Protein AF-0000000069441251 (afdb_homodimer)

Organism: Mycobacteroides abscessus (strain ATCC 19977 / DSM 44196 / CCUG 20993 / CIP 104536 / JCM 13569 / NCTC 13031 / TMC 1543 / L948) (NCBI:txid561007)

Solvent-accessible surface area (backbone atoms only — not comparable to full-atom values): 12120 Å² total; per-residue (Å²): 111,70,64,58,53,51,30,43,28,51,47,13,34,61,65,35,67,34,60,49,44,43,52,50,46,44,54,52,60,65,41,90,84,28,71,44,35,64,66,60,49,13,60,74,64,68,55,56,52,75,70,42,46,63,48,51,53,38,35,37,76,69,57,42,32,41,80,47,78,81,55,95,52,92,60,64,39,28,36,58,44,92,60,41,55,46,56,28,41,51,53,49,51,53,52,23,55,56,69,67,63,59,69,78,75,73,65,78,124,110,68,63,56,53,49,31,43,27,50,47,13,34,60,64,35,67,33,60,49,42,45,52,51,45,44,53,53,60,65,40,89,86,28,72,44,36,63,64,62,49,13,60,72,64,68,54,55,52,76,69,42,47,61,48,51,51,38,34,37,75,68,56,42,32,41,79,47,79,82,56,95,52,92,60,64,40,28,35,58,44,92,61,39,55,46,58,28,40,52,54,49,51,53,54,24,54,55,68,66,64,60,69,77,76,71,62,84,116

Foldseek 3Di:
DVLLLVLLQVLCCVVPVARCLLQLLQQQLPDPQSKDFLVRSCVSSVHDSVSCVVSVVVCVVVVQWDWDPDDPDPTIIIGGDDDCVSVVSVVSSVVSVVVSPPPPCPVPD/DVLLLVLLQVLCCVVPVARCLLQLLQQQLPDDQSKDFLVRSCVSSVHDSVSCVVSVVVCVVVVQWDWDPDDPDPTIIIGGDDDCVSVVSVVSSVVSVVVSPPPPCPVPD

pLDDT: mean 91.15, std 15.87, range [27.3, 98.94]

Radius of gyration: 19.31 Å; Cα contacts (8 Å, |Δi|>4): 301; chains: 2; bounding box: 74×59×37 Å

Nearest PDB structures (foldseek):
  3zmd-assembly2_D  TM=7.285E-01  e=7.691E-04  Streptomyces coelicolor
  3q5f-assembly1_B  TM=7.237E-01  e=2.414E-03  Salmonella enterica subsp. enterica serovar Typhimurium
  8ylg-assembly1_B  TM=6.796E-01  e=2.723E-03  Burkholderia thailandensis
  4lll-assembly4_M  TM=6.309E-01  e=2.273E-03  Staphylococcus aureus
  4nb5-assembly1_C  TM=6.211E-01  e=1.491E-03  Mycobacterium tuberculosis H37Rv

Sequence (218 aa):
MTDELTALRRMSREAFRQDYRLEVMLAVGRSTDGLVCLSDLAAAVGTSTSNVQGPLRSLIALGLLTPLPRSDSKRRHMLRNPSAAWQWAEELAVLADSQTDSPGTNQLRMTDELTALRRMSREAFRQDYRLEVMLAVGRSTDGLVCLSDLAAAVGTSTSNVQGPLRSLIALGLLTPLPRSDSKRRHMLRNPSAAWQWAEELAVLADSQTDSPGTNQLR

Secondary structure (DSSP, 8-state):
-HHHHHHHHHHHHHHHS-SSHHHHHHHHHT-SSSEEEHHHHHHHHTS-THHHHHHHHHHHHTTSEEEPPP-SSSSPEEEEPP-HHHHHHHHHHHHHHHHHHS-------/-HHHHHHHHHHHHHHHS-SSHHHHHHHHHT-SSSEEEHHHHHHHHTS-THHHHHHHHHHHHTTSEEEPPP-SSSSPEEEEPP-HHHHHHHHHHHHHHHHHHS----TT-

InterPro domains:
  IPR036388 Winged helix-like DNA-binding domain superfamily [G3DSA:1.10.10.10] (1-101)
  IPR036390 Winged helix DNA-binding domain superfamily [SSF46785] (20-93)

Structure (mmCIF, N/CA/C/O backbone):
data_AF-0000000069441251-model_v1
#
loop_
_entity.id
_entity.type
_entity.pdbx_description
1 polymer 'Transcriptional regulator'
#
loop_
_atom_site.group_PDB
_atom_site.id
_atom_site.type_symbol
_atom_site.label_atom_id
_atom_site.label_alt_id
_atom_site.label_comp_id
_atom_site.label_asym_id
_atom_site.label_entity_id
_atom_site.label_seq_id
_atom_site.pdbx_PDB_ins_code
_atom_site.Cartn_x
_atom_site.Cartn_y
_atom_site.Cartn_z
_atom_site.occupancy
_atom_site.B_iso_or_equiv
_atom_site.auth_seq_id
_atom_site.auth_comp_id
_atom_site.auth_asym_id
_atom_site.auth_atom_id
_atom_site.pdbx_PDB_model_num
ATOM 1 N N . MET A 1 1 ? 23.156 -9.75 -4.938 1 54.25 1 MET A N 1
ATOM 2 C CA . MET A 1 1 ? 21.812 -10.32 -4.852 1 54.25 1 MET A CA 1
ATOM 3 C C . MET A 1 1 ? 21.25 -10.164 -3.447 1 54.25 1 MET A C 1
ATOM 5 O O . MET A 1 1 ? 20.094 -9.766 -3.283 1 54.25 1 MET A O 1
ATOM 9 N N . THR A 1 2 ? 22.141 -10.289 -2.473 1 76.62 2 THR A N 1
ATOM 10 C CA . THR A 1 2 ? 21.719 -10.266 -1.076 1 76.62 2 THR A CA 1
ATOM 11 C C . THR A 1 2 ? 21.297 -8.859 -0.66 1 76.62 2 THR A C 1
ATOM 13 O O . THR A 1 2 ? 20.297 -8.68 0.034 1 76.62 2 THR A O 1
ATOM 16 N N . ASP A 1 3 ? 21.938 -7.938 -1.249 1 87.5 3 ASP A N 1
ATOM 17 C CA . ASP A 1 3 ? 21.703 -6.574 -0.791 1 87.5 3 ASP A CA 1
ATOM 18 C C . ASP A 1 3 ? 20.422 -6.004 -1.4 1 87.5 3 ASP A C 1
ATOM 20 O O . ASP A 1 3 ? 19.656 -5.32 -0.72 1 87.5 3 ASP A O 1
ATOM 24 N N . GLU A 1 4 ? 20.172 -6.426 -2.611 1 89.81 4 GLU A N 1
ATOM 25 C CA . GLU A 1 4 ? 18.969 -5.934 -3.297 1 8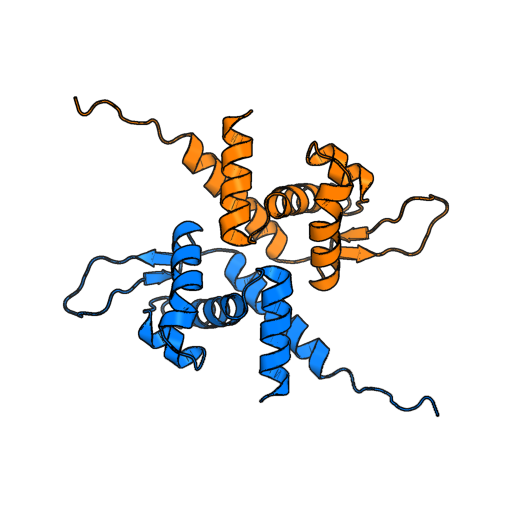9.81 4 GLU A CA 1
ATOM 26 C C . GLU A 1 4 ? 17.703 -6.504 -2.672 1 89.81 4 GLU A C 1
ATOM 28 O O . GLU A 1 4 ? 16.734 -5.777 -2.463 1 89.81 4 GLU A O 1
ATOM 33 N N . LEU A 1 5 ? 17.781 -7.762 -2.398 1 93.62 5 LEU A N 1
ATOM 34 C CA . LEU A 1 5 ? 16.641 -8.43 -1.788 1 93.62 5 LEU A CA 1
ATOM 35 C C . LEU A 1 5 ? 16.344 -7.855 -0.408 1 93.62 5 LEU A C 1
ATOM 37 O O . LEU A 1 5 ? 15.18 -7.676 -0.041 1 93.62 5 LEU A O 1
ATOM 41 N N . THR A 1 6 ? 17.422 -7.543 0.289 1 95.19 6 THR A N 1
ATOM 42 C CA . THR A 1 6 ? 17.266 -6.938 1.606 1 95.19 6 THR A CA 1
ATOM 43 C C . THR A 1 6 ? 16.562 -5.582 1.499 1 95.19 6 THR A C 1
ATOM 45 O O . THR A 1 6 ? 15.68 -5.27 2.295 1 95.19 6 THR A O 1
ATOM 48 N N . ALA A 1 7 ? 16.891 -4.801 0.519 1 96.75 7 ALA A N 1
ATOM 49 C CA . ALA A 1 7 ? 16.297 -3.48 0.328 1 96.75 7 ALA A CA 1
ATOM 50 C C . ALA A 1 7 ? 14.828 -3.592 -0.067 1 96.75 7 ALA A C 1
ATOM 52 O O . ALA A 1 7 ? 13.992 -2.801 0.383 1 96.75 7 ALA A O 1
ATOM 53 N N . LEU A 1 8 ? 14.562 -4.586 -0.887 1 97.31 8 LEU A N 1
ATOM 54 C CA . LEU A 1 8 ? 13.18 -4.797 -1.316 1 97.31 8 LEU A CA 1
ATOM 55 C C . LEU A 1 8 ? 12.297 -5.164 -0.133 1 97.31 8 LEU A C 1
ATOM 57 O O . LEU A 1 8 ? 11.188 -4.637 0.005 1 97.31 8 LEU A O 1
ATOM 61 N N . ARG A 1 9 ? 12.828 -6.008 0.722 1 97.38 9 ARG A N 1
ATOM 62 C CA . ARG A 1 9 ? 12.031 -6.457 1.858 1 97.38 9 ARG A CA 1
ATOM 63 C C . ARG A 1 9 ? 11.906 -5.359 2.906 1 97.38 9 ARG A C 1
ATOM 65 O O . ARG A 1 9 ? 10.875 -5.25 3.578 1 97.38 9 ARG A O 1
ATOM 72 N N . ARG A 1 10 ? 12.859 -4.527 3 1 96.88 10 ARG A N 1
ATOM 73 C CA . ARG A 1 10 ? 12.758 -3.359 3.871 1 96.88 10 ARG A CA 1
ATOM 74 C C . ARG A 1 10 ? 11.656 -2.42 3.398 1 96.88 10 ARG A C 1
ATOM 76 O O . ARG A 1 10 ? 10.844 -1.95 4.203 1 96.88 10 ARG A O 1
ATOM 83 N N . MET A 1 11 ? 11.641 -2.188 2.102 1 97.62 11 MET A N 1
ATOM 84 C CA . MET A 1 11 ? 10.609 -1.329 1.522 1 97.62 11 MET A CA 1
ATOM 85 C C . MET A 1 11 ? 9.227 -1.943 1.699 1 97.62 11 MET A C 1
ATOM 87 O O . MET A 1 11 ? 8.258 -1.236 1.996 1 97.62 11 MET A O 1
ATOM 91 N N . SER A 1 12 ? 9.195 -3.211 1.579 1 98.69 12 SER A N 1
ATOM 92 C CA . SER A 1 12 ? 7.941 -3.934 1.748 1 98.69 12 SER A CA 1
ATOM 93 C C . SER A 1 12 ? 7.41 -3.797 3.172 1 98.69 12 SER A C 1
ATOM 95 O O . SER A 1 12 ? 6.223 -3.541 3.375 1 98.69 12 SER A O 1
ATOM 97 N N . ARG A 1 13 ? 8.297 -3.906 4.137 1 98.12 13 ARG A N 1
ATOM 98 C CA . ARG A 1 13 ? 7.91 -3.758 5.535 1 98.12 13 ARG A CA 1
ATOM 99 C C . ARG A 1 13 ? 7.406 -2.346 5.816 1 98.12 13 ARG A C 1
ATOM 101 O O . ARG A 1 13 ? 6.434 -2.166 6.559 1 98.12 13 ARG A O 1
ATOM 108 N N . GLU A 1 14 ? 8.016 -1.438 5.234 1 98.31 14 GLU A N 1
ATOM 109 C CA . GLU A 1 14 ? 7.605 -0.053 5.449 1 98.31 14 GLU A CA 1
ATOM 110 C C . GLU A 1 14 ? 6.234 0.215 4.832 1 98.31 14 GLU A C 1
ATOM 112 O O . GLU A 1 14 ? 5.383 0.854 5.457 1 98.31 14 GLU A O 1
ATOM 117 N N . ALA A 1 15 ? 6.043 -0.36 3.676 1 98.62 15 ALA A N 1
ATOM 118 C CA . ALA A 1 15 ? 4.836 -0.052 2.914 1 98.62 15 ALA A CA 1
ATOM 119 C C . ALA A 1 15 ? 3.652 -0.883 3.4 1 98.62 15 ALA A C 1
ATOM 121 O O . ALA A 1 15 ? 2.527 -0.385 3.479 1 98.62 15 ALA A O 1
ATOM 122 N N . PHE A 1 16 ? 3.924 -2.166 3.752 1 98.5 16 PHE A N 1
ATOM 123 C CA . PHE A 1 16 ? 2.812 -3.102 3.889 1 98.5 16 PHE A CA 1
ATOM 124 C C . PHE A 1 16 ? 2.912 -3.871 5.199 1 98.5 16 PHE A C 1
ATOM 126 O O . PHE A 1 16 ? 2.039 -4.684 5.52 1 98.5 16 PHE A O 1
ATOM 133 N N . ARG A 1 17 ? 3.945 -3.707 5.949 1 97.88 17 ARG A N 1
ATOM 134 C CA . ARG A 1 17 ? 4.219 -4.422 7.191 1 97.88 17 ARG A CA 1
ATOM 135 C C . ARG A 1 17 ? 4.27 -5.93 6.957 1 97.88 17 ARG A C 1
ATOM 137 O O . ARG A 1 17 ? 3.752 -6.707 7.766 1 97.88 17 ARG A O 1
ATOM 144 N N . GLN A 1 18 ? 4.812 -6.32 5.762 1 97.44 18 GLN A N 1
ATOM 145 C CA . GLN A 1 18 ? 5.043 -7.695 5.32 1 97.44 18 GLN A CA 1
ATOM 146 C C . GLN A 1 18 ? 6.32 -7.797 4.488 1 97.44 18 GLN A C 1
ATOM 148 O O . GLN A 1 18 ? 6.617 -6.91 3.684 1 97.44 18 GLN A O 1
ATOM 153 N N . ASP A 1 19 ? 7.02 -8.844 4.602 1 97.44 19 ASP A N 1
ATOM 154 C CA . ASP A 1 19 ? 8.305 -9 3.934 1 97.44 19 ASP A CA 1
ATOM 155 C C . ASP A 1 19 ? 8.125 -9.258 2.439 1 97.44 19 ASP A C 1
ATOM 157 O O . ASP A 1 19 ? 8.891 -8.742 1.618 1 97.44 19 ASP A O 1
ATOM 161 N N . TYR A 1 20 ? 7.094 -10.016 2.092 1 98.12 20 TYR A N 1
ATOM 162 C CA . TYR A 1 20 ? 7.066 -10.594 0.755 1 98.12 20 TYR A CA 1
ATOM 163 C C . TYR A 1 20 ? 6.035 -9.891 -0.123 1 98.12 20 TYR A C 1
ATOM 165 O O . TYR A 1 20 ? 5.977 -10.125 -1.333 1 98.12 20 TYR A O 1
ATOM 173 N N . ARG A 1 21 ? 5.293 -8.984 0.405 1 98.56 21 ARG A N 1
ATOM 174 C CA . ARG A 1 21 ? 4.168 -8.391 -0.307 1 98.56 21 ARG A CA 1
ATOM 175 C C . ARG A 1 21 ? 4.637 -7.66 -1.561 1 98.56 21 ARG A C 1
ATOM 177 O O . ARG A 1 21 ? 4.043 -7.812 -2.631 1 98.56 21 ARG A O 1
ATOM 184 N N . LEU A 1 22 ? 5.664 -6.922 -1.403 1 98.75 22 LEU A N 1
ATOM 185 C CA . LEU A 1 22 ? 6.141 -6.152 -2.547 1 98.75 22 LEU A CA 1
ATOM 186 C C . LEU A 1 22 ? 6.652 -7.074 -3.648 1 98.75 22 LEU A C 1
ATOM 188 O O . LEU A 1 22 ? 6.355 -6.863 -4.828 1 98.75 22 LEU A O 1
ATOM 192 N N . GLU A 1 23 ? 7.395 -8.117 -3.309 1 98.69 23 GLU A N 1
ATOM 193 C CA . GLU A 1 23 ? 7.902 -9.055 -4.297 1 98.69 23 GLU A CA 1
ATOM 194 C C . GLU A 1 23 ? 6.766 -9.758 -5.031 1 98.69 23 GLU A C 1
ATOM 196 O O . GLU A 1 23 ? 6.828 -9.961 -6.246 1 98.69 23 GLU A O 1
ATOM 201 N N . VAL A 1 24 ? 5.734 -10.094 -4.285 1 98.75 24 VAL A N 1
ATOM 202 C CA . VAL A 1 24 ? 4.578 -10.742 -4.887 1 98.75 24 VAL A CA 1
ATOM 203 C C . VAL A 1 24 ? 3.881 -9.781 -5.848 1 98.75 24 VAL A C 1
ATOM 205 O O . VAL A 1 24 ? 3.543 -10.156 -6.973 1 98.75 24 VAL A O 1
ATOM 208 N N . MET A 1 25 ? 3.721 -8.562 -5.422 1 98.94 25 MET A N 1
ATOM 209 C CA . MET A 1 25 ? 3.082 -7.562 -6.273 1 98.94 25 MET A CA 1
ATOM 210 C C . MET A 1 25 ? 3.883 -7.344 -7.555 1 98.94 25 MET A C 1
ATOM 212 O O . MET A 1 25 ? 3.309 -7.219 -8.633 1 98.94 25 MET A O 1
ATOM 216 N N . LEU A 1 26 ? 5.16 -7.305 -7.434 1 98.81 26 LEU A N 1
ATOM 217 C CA . LEU A 1 26 ? 6.008 -7.105 -8.602 1 98.81 26 LEU A CA 1
ATOM 218 C C . LEU A 1 26 ? 5.906 -8.289 -9.555 1 98.81 26 LEU A C 1
ATOM 220 O O . LEU A 1 26 ? 5.797 -8.109 -10.773 1 98.81 26 LEU A O 1
ATOM 224 N N . ALA A 1 27 ? 5.945 -9.5 -8.969 1 98.69 27 ALA A N 1
ATOM 225 C CA . ALA A 1 27 ? 5.816 -10.688 -9.805 1 98.69 27 ALA A CA 1
ATOM 226 C C . ALA A 1 27 ? 4.492 -10.688 -10.562 1 98.69 27 ALA A C 1
ATOM 228 O O . ALA A 1 27 ? 4.453 -10.984 -11.758 1 98.69 27 ALA A O 1
ATOM 229 N N . VAL A 1 28 ? 3.41 -10.32 -9.891 1 98.75 28 VAL A N 1
ATOM 230 C CA . VAL A 1 28 ? 2.098 -10.25 -10.523 1 98.75 28 VAL A CA 1
ATOM 231 C C . VAL A 1 28 ? 2.094 -9.156 -11.586 1 98.75 28 VAL A C 1
ATOM 233 O O . VAL A 1 28 ? 1.686 -9.391 -12.727 1 98.75 28 VAL A O 1
ATOM 236 N N . GLY A 1 29 ? 2.549 -7.992 -11.203 1 98.75 29 GLY A N 1
ATOM 237 C CA . GLY A 1 29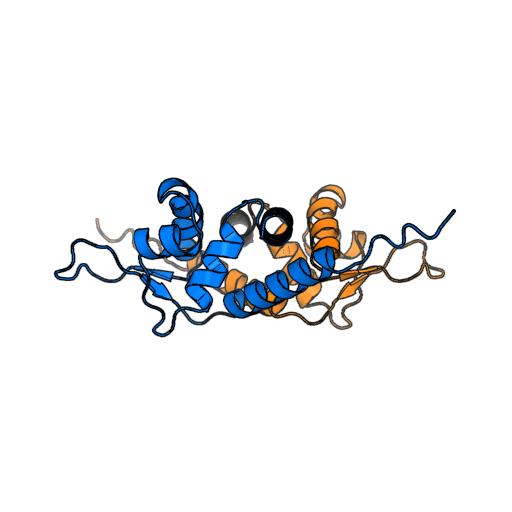 ? 2.529 -6.836 -12.078 1 98.75 29 GLY A CA 1
ATOM 238 C C . GLY A 1 29 ? 3.33 -7.043 -13.352 1 98.75 29 GLY A C 1
ATOM 239 O O . GLY A 1 29 ? 2.994 -6.484 -14.398 1 98.75 29 GLY A O 1
ATOM 240 N N . ARG A 1 30 ? 4.289 -7.824 -13.312 1 98.25 30 ARG A N 1
ATOM 241 C CA . ARG A 1 30 ? 5.207 -8.016 -14.438 1 98.25 30 ARG A CA 1
ATOM 242 C C . ARG A 1 30 ? 4.816 -9.242 -15.258 1 98.25 30 ARG A C 1
ATOM 244 O O . ARG A 1 30 ? 5.434 -9.523 -16.281 1 98.25 30 ARG A O 1
ATOM 251 N N . SER A 1 31 ? 3.91 -9.969 -14.789 1 97.31 31 SER A N 1
ATOM 252 C CA . SER A 1 31 ? 3.449 -11.117 -15.562 1 97.31 31 SER A CA 1
ATOM 253 C C . SER A 1 31 ? 2.934 -10.688 -16.938 1 97.31 31 SER A C 1
ATOM 255 O O . SER A 1 31 ? 2.281 -9.648 -17.062 1 97.31 31 SER A O 1
ATOM 257 N N . THR A 1 32 ? 3.203 -11.422 -17.969 1 95.88 32 THR A N 1
ATOM 258 C CA . THR A 1 32 ? 2.912 -11.07 -19.359 1 95.88 32 THR A CA 1
ATOM 259 C C . THR A 1 32 ? 1.407 -11.047 -19.609 1 95.88 32 THR A C 1
ATOM 261 O O . THR A 1 32 ? 0.87 -10.062 -20.109 1 95.88 32 THR A O 1
ATOM 264 N N . ASP A 1 33 ? 0.6 -12.055 -19.172 1 96 33 ASP A N 1
ATOM 265 C CA . ASP A 1 33 ? -0.825 -12.148 -19.484 1 96 33 ASP A CA 1
ATOM 266 C C . ASP A 1 33 ? -1.672 -11.836 -18.25 1 96 33 ASP A C 1
ATOM 268 O O . ASP A 1 33 ? -2.902 -11.844 -18.312 1 96 33 ASP A O 1
ATOM 272 N N . GLY A 1 34 ? -1.084 -11.656 -17.125 1 97.31 34 GLY A N 1
ATOM 273 C CA . GLY A 1 34 ? -1.797 -11.312 -15.906 1 97.31 34 GLY A CA 1
ATOM 274 C C . GLY A 1 34 ? -2.379 -12.523 -15.203 1 97.31 34 GLY A C 1
ATOM 275 O O . GLY A 1 34 ? -3.105 -12.383 -14.211 1 97.31 34 GLY A O 1
ATOM 276 N N . LEU A 1 35 ? -2.109 -13.703 -15.75 1 96.75 35 LEU A N 1
ATOM 277 C CA . LEU A 1 35 ? -2.566 -14.945 -15.148 1 96.75 35 LEU A CA 1
ATOM 278 C C . LEU A 1 35 ? -1.487 -15.547 -14.25 1 96.75 35 LEU A C 1
ATOM 280 O O . LEU A 1 35 ? -0.376 -15.82 -14.703 1 96.75 35 LEU A O 1
ATOM 284 N N . VAL A 1 36 ? -1.888 -15.734 -12.938 1 97.38 36 VAL A N 1
ATOM 285 C CA . VAL A 1 36 ? -0.873 -16.203 -12.008 1 97.38 36 VAL A CA 1
ATOM 286 C C . VAL A 1 36 ? -1.458 -17.297 -11.117 1 97.38 36 VAL A C 1
ATOM 288 O O . VAL A 1 36 ? -2.68 -17.438 -11.016 1 97.38 36 VAL A O 1
ATOM 291 N N . CYS A 1 37 ? -0.542 -18.047 -10.516 1 96.88 37 CYS A N 1
ATOM 292 C CA . CYS A 1 37 ? -0.926 -19.016 -9.492 1 96.88 37 CYS A CA 1
ATOM 293 C C . CYS A 1 37 ? 0.097 -19.047 -8.359 1 96.88 37 CYS A C 1
ATOM 295 O O . CYS A 1 37 ? 1.211 -18.547 -8.516 1 96.88 37 CYS A O 1
ATOM 297 N N . LEU A 1 38 ? -0.361 -19.641 -7.266 1 96.94 38 LEU A N 1
ATOM 298 C CA . LEU A 1 38 ? 0.401 -19.641 -6.02 1 96.94 38 LEU A CA 1
ATOM 299 C C . LEU A 1 38 ? 1.802 -20.203 -6.242 1 96.94 38 LEU A C 1
ATOM 301 O O . LEU A 1 38 ? 2.789 -19.609 -5.805 1 96.94 38 LEU A O 1
ATOM 305 N N . SER A 1 39 ? 1.947 -21.234 -6.93 1 96.69 39 SER A N 1
ATOM 306 C CA . SER A 1 39 ? 3.244 -21.891 -7.098 1 96.69 39 SER A CA 1
ATOM 307 C C . SER A 1 39 ? 4.168 -21.047 -7.984 1 96.69 39 SER A C 1
ATOM 309 O O . SER A 1 39 ? 5.375 -20.984 -7.742 1 96.69 39 SER A O 1
ATOM 311 N N . ASP A 1 40 ? 3.588 -20.516 -9.07 1 96.25 40 ASP A N 1
ATOM 312 C CA . ASP A 1 40 ? 4.387 -19.656 -9.938 1 96.25 40 ASP A CA 1
ATOM 313 C C . ASP A 1 40 ? 4.906 -18.438 -9.18 1 96.25 40 ASP A C 1
ATOM 315 O O . ASP A 1 40 ? 6.043 -18 -9.383 1 96.25 40 ASP A O 1
ATOM 319 N N . LEU A 1 41 ? 4.129 -17.906 -8.281 1 97.94 41 LEU A N 1
ATOM 320 C CA . LEU A 1 41 ? 4.527 -16.734 -7.508 1 97.94 41 LEU A CA 1
ATOM 321 C C . LEU A 1 41 ? 5.609 -17.094 -6.496 1 97.94 41 LEU A C 1
ATOM 323 O O . LEU A 1 41 ? 6.578 -16.344 -6.324 1 97.94 41 LEU A O 1
ATOM 327 N N . ALA A 1 42 ? 5.418 -18.203 -5.824 1 98.25 42 ALA A N 1
ATOM 328 C CA . ALA A 1 42 ? 6.434 -18.672 -4.887 1 98.25 42 ALA A CA 1
ATOM 329 C C . ALA A 1 42 ? 7.781 -18.844 -5.582 1 98.25 42 ALA A C 1
ATOM 331 O O . ALA A 1 42 ? 8.82 -18.438 -5.051 1 98.25 42 ALA A O 1
ATOM 332 N N . ALA A 1 43 ? 7.75 -19.406 -6.801 1 97.88 43 ALA A N 1
ATOM 333 C CA . ALA A 1 43 ? 8.961 -19.609 -7.586 1 97.88 43 ALA A CA 1
ATOM 334 C C . ALA A 1 43 ? 9.586 -18.266 -7.98 1 97.88 43 ALA A C 1
ATOM 336 O O . ALA A 1 43 ? 10.805 -18.094 -7.891 1 97.88 43 ALA A O 1
ATOM 337 N N . ALA A 1 44 ? 8.781 -17.344 -8.406 1 96.88 44 ALA A N 1
ATOM 338 C CA . ALA A 1 44 ? 9.266 -16.031 -8.828 1 96.88 44 ALA A CA 1
ATOM 339 C C . ALA A 1 44 ? 9.914 -15.289 -7.672 1 96.88 44 ALA A C 1
ATOM 341 O O . ALA A 1 44 ? 10.922 -14.602 -7.855 1 96.88 44 ALA A O 1
ATOM 342 N N . VAL A 1 45 ? 9.359 -15.367 -6.461 1 97 45 VAL A N 1
ATOM 343 C CA . VAL A 1 45 ? 9.836 -14.672 -5.27 1 97 45 VAL A CA 1
ATOM 344 C C . VAL A 1 45 ? 10.992 -15.453 -4.645 1 97 45 VAL A C 1
ATOM 346 O O . VAL A 1 45 ? 11.805 -14.883 -3.914 1 97 45 VAL A O 1
ATOM 349 N N . GLY A 1 46 ? 11.141 -16.688 -4.977 1 97.06 46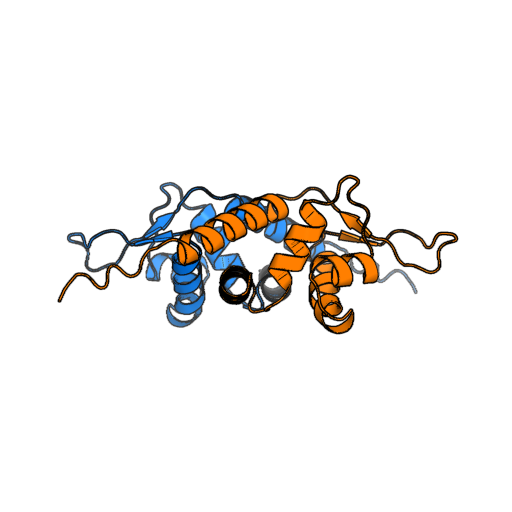 GLY A N 1
ATOM 350 C CA . GLY A 1 46 ? 12.203 -17.531 -4.434 1 97.06 46 GLY A CA 1
ATOM 351 C C . GLY A 1 46 ? 11.977 -17.906 -2.986 1 97.06 46 GLY A C 1
ATOM 352 O O . GLY A 1 46 ? 12.891 -17.844 -2.168 1 97.06 46 GLY A O 1
ATOM 353 N N . THR A 1 47 ? 10.828 -18.266 -2.637 1 97.5 47 THR A N 1
ATOM 354 C CA . THR A 1 47 ? 10.461 -18.656 -1.282 1 97.5 47 THR A CA 1
ATOM 355 C C . THR A 1 47 ? 9.422 -19.781 -1.311 1 97.5 47 THR A C 1
ATOM 357 O O . THR A 1 47 ? 9.078 -20.281 -2.379 1 97.5 47 THR A O 1
ATOM 360 N N . SER A 1 48 ? 8.945 -20.219 -0.207 1 98 48 SER A N 1
ATOM 361 C CA . SER A 1 48 ? 7.914 -21.25 -0.119 1 98 48 SER A CA 1
ATOM 362 C C . SER A 1 48 ? 6.531 -20.688 -0.412 1 98 48 SER A C 1
ATOM 364 O O . SER A 1 48 ? 6.301 -19.484 -0.254 1 98 48 SER A O 1
ATOM 366 N N . THR A 1 49 ? 5.586 -21.578 -0.819 1 97.38 49 THR A N 1
ATOM 367 C CA . THR A 1 49 ? 4.207 -21.188 -1.071 1 97.38 49 THR A CA 1
ATOM 368 C C . THR A 1 49 ? 3.564 -20.625 0.198 1 97.38 49 THR A C 1
ATOM 370 O O . THR A 1 49 ? 2.725 -19.734 0.134 1 97.38 49 THR A O 1
ATOM 373 N N . SER A 1 50 ? 3.941 -21.062 1.316 1 97.69 50 SER A N 1
ATOM 374 C CA . SER A 1 50 ? 3.377 -20.578 2.574 1 97.69 50 SER A CA 1
ATOM 375 C C . SER A 1 50 ? 3.656 -19.094 2.779 1 97.69 50 SER A C 1
ATOM 377 O O . SER A 1 50 ? 2.811 -18.359 3.303 1 97.69 50 SER A O 1
ATOM 379 N N . ASN A 1 51 ? 4.797 -18.656 2.336 1 97.31 51 ASN A N 1
ATOM 380 C CA . ASN A 1 51 ? 5.219 -17.281 2.537 1 97.31 51 ASN A CA 1
ATOM 381 C C . ASN A 1 51 ? 4.48 -16.328 1.602 1 97.31 51 ASN A C 1
ATOM 383 O O . ASN A 1 51 ? 4.5 -15.109 1.804 1 97.31 51 ASN A O 1
ATOM 387 N N . VAL A 1 52 ? 3.764 -16.875 0.627 1 97.94 52 VAL A N 1
ATOM 388 C CA . VAL A 1 52 ? 3.137 -15.984 -0.344 1 97.94 52 VAL A CA 1
ATOM 389 C C . VAL A 1 52 ? 1.618 -16.125 -0.265 1 97.94 52 VAL A C 1
ATOM 391 O O . VAL A 1 52 ? 0.888 -15.391 -0.946 1 97.94 52 VAL A O 1
ATOM 394 N N . GLN A 1 53 ? 1.126 -16.953 0.56 1 98.06 53 GLN A N 1
ATOM 395 C CA . GLN A 1 53 ? -0.311 -17.172 0.681 1 98.06 53 GLN A CA 1
ATOM 396 C C . GLN A 1 53 ? -1.017 -15.945 1.24 1 98.06 53 GLN A C 1
ATOM 398 O O . GLN A 1 53 ? -2.066 -15.539 0.734 1 98.06 53 GLN A O 1
ATOM 403 N N . GLY A 1 54 ? -0.424 -15.367 2.352 1 97.5 54 GLY A N 1
ATOM 404 C CA . GLY A 1 54 ? -0.979 -14.164 2.951 1 97.5 54 GLY A CA 1
ATOM 405 C C . GLY A 1 54 ? -1.094 -13.016 1.975 1 97.5 54 GLY A C 1
ATOM 406 O O . GLY A 1 54 ? -2.189 -12.508 1.731 1 97.5 54 GLY A O 1
ATOM 407 N N . PRO A 1 55 ? 0.031 -12.703 1.375 1 97.94 55 PRO A N 1
ATOM 408 C CA . PRO A 1 55 ? 0.003 -11.656 0.353 1 97.94 55 PRO A CA 1
ATOM 409 C C . PRO A 1 55 ? -0.999 -11.945 -0.762 1 97.94 55 PRO A C 1
ATOM 411 O O . PRO A 1 55 ? -1.697 -11.039 -1.22 1 97.94 55 PRO A O 1
ATOM 414 N N . LEU A 1 56 ? -1.13 -13.141 -1.214 1 97.75 56 LEU A N 1
ATOM 415 C CA . LEU A 1 56 ? -2.057 -13.477 -2.289 1 97.75 56 LEU A CA 1
ATOM 416 C C . LEU A 1 56 ? -3.502 -13.289 -1.841 1 97.75 56 LEU A C 1
ATOM 418 O O . LEU A 1 56 ? -4.316 -12.719 -2.572 1 97.75 56 LEU A O 1
ATOM 422 N N . ARG A 1 57 ? -3.84 -13.711 -0.69 1 97.62 57 ARG A N 1
ATOM 423 C CA . ARG A 1 57 ? -5.18 -13.523 -0.143 1 97.62 57 ARG A CA 1
ATOM 424 C C . ARG A 1 57 ? -5.516 -12.039 -0.006 1 97.62 57 ARG A C 1
ATOM 426 O O . ARG A 1 57 ? -6.633 -11.625 -0.313 1 97.62 57 ARG A O 1
ATOM 433 N N . SER A 1 58 ? -4.582 -11.352 0.503 1 98.25 58 SER A N 1
ATOM 434 C CA . SER A 1 58 ? -4.777 -9.914 0.67 1 98.25 58 SER A CA 1
ATOM 435 C C . SER A 1 58 ? -5.008 -9.227 -0.672 1 98.25 58 SER A C 1
ATOM 437 O O . SER A 1 58 ? -5.855 -8.336 -0.781 1 98.25 58 SER A O 1
ATOM 439 N N . LEU A 1 59 ? -4.273 -9.656 -1.72 1 98.62 59 LEU A N 1
ATOM 440 C CA . LEU A 1 59 ? -4.43 -9.047 -3.035 1 98.62 59 LEU A CA 1
ATOM 441 C C . LEU A 1 59 ? -5.809 -9.352 -3.617 1 98.62 59 LEU A C 1
ATOM 443 O O . LEU A 1 59 ? -6.383 -8.531 -4.328 1 98.62 59 LEU A O 1
ATOM 447 N N . ILE A 1 60 ? -6.336 -10.492 -3.291 1 98.19 60 ILE A N 1
ATOM 448 C CA . ILE A 1 60 ? -7.695 -10.828 -3.699 1 98.19 60 ILE A CA 1
ATOM 449 C C . ILE A 1 60 ? -8.695 -9.945 -2.959 1 98.19 60 ILE A C 1
ATOM 451 O O . ILE A 1 60 ? -9.57 -9.336 -3.576 1 98.19 60 ILE A O 1
ATOM 455 N N . ALA A 1 61 ? -8.508 -9.797 -1.685 1 98 61 ALA A N 1
ATOM 456 C CA . ALA A 1 61 ? -9.414 -9 -0.859 1 98 61 ALA A CA 1
ATOM 457 C C . ALA A 1 61 ? -9.398 -7.535 -1.29 1 98 61 ALA A C 1
ATOM 459 O O . ALA A 1 61 ? -10.398 -6.832 -1.163 1 98 61 ALA A O 1
ATOM 460 N N . LEU A 1 62 ? -8.328 -7.105 -1.864 1 98.5 62 LEU A N 1
ATOM 461 C CA . LEU A 1 62 ? -8.148 -5.715 -2.26 1 98.5 62 LEU A CA 1
ATOM 462 C C . LEU A 1 62 ? -8.555 -5.504 -3.715 1 98.5 62 LEU A C 1
ATOM 464 O O . LEU A 1 62 ? -8.344 -4.426 -4.273 1 98.5 62 LEU A O 1
ATOM 468 N N . GLY A 1 63 ? -8.984 -6.559 -4.328 1 98.19 63 GLY A N 1
ATOM 469 C CA . GLY A 1 63 ? -9.492 -6.457 -5.688 1 98.19 63 GLY A CA 1
ATOM 470 C C . GLY A 1 63 ? -8.391 -6.418 -6.73 1 98.19 63 GLY A C 1
ATOM 471 O O . GLY A 1 63 ? -8.633 -6.059 -7.887 1 98.19 63 GLY A O 1
ATOM 472 N N . LEU A 1 64 ? -7.258 -6.707 -6.363 1 98.88 64 LEU A N 1
ATOM 473 C CA . LEU A 1 64 ? -6.133 -6.672 -7.289 1 98.88 64 LEU A CA 1
ATOM 474 C C . LEU A 1 64 ? -6.039 -7.969 -8.086 1 98.88 64 LEU A C 1
ATOM 476 O O . LEU A 1 64 ? -5.512 -7.98 -9.195 1 98.88 64 LEU A O 1
ATOM 480 N N . LEU A 1 65 ? -6.539 -9.008 -7.543 1 98.69 65 LEU A N 1
ATOM 481 C CA . LEU A 1 65 ? -6.605 -10.312 -8.203 1 98.69 65 LEU A CA 1
ATOM 482 C C . LEU A 1 65 ? -8.023 -10.867 -8.172 1 98.69 65 LEU A C 1
ATOM 484 O O . LEU A 1 65 ? -8.75 -10.672 -7.188 1 98.69 65 LEU A O 1
ATOM 488 N N . THR A 1 66 ? -8.406 -11.539 -9.172 1 98.38 66 THR A N 1
ATOM 489 C CA . THR A 1 66 ? -9.68 -12.25 -9.234 1 98.38 66 THR A CA 1
ATOM 490 C C . THR A 1 66 ? -9.445 -13.742 -9.461 1 98.38 66 THR A C 1
ATOM 492 O O . THR A 1 66 ? -8.844 -14.141 -10.461 1 98.38 66 THR A O 1
ATOM 495 N N . PRO A 1 67 ? -9.945 -14.531 -8.531 1 96.75 67 PRO A N 1
ATOM 496 C CA . PRO A 1 67 ? -9.852 -15.969 -8.773 1 96.75 67 PRO A CA 1
ATOM 497 C C . PRO A 1 67 ? -10.648 -16.422 -10 1 96.75 67 PRO A C 1
ATOM 499 O O . PRO A 1 67 ? -11.789 -15.984 -10.188 1 96.75 67 PRO A O 1
ATOM 502 N N . LEU A 1 68 ? -10.047 -17.219 -10.812 1 94.81 68 LEU A N 1
ATOM 503 C CA . LEU A 1 68 ? -10.719 -17.766 -11.984 1 94.81 68 LEU A CA 1
ATOM 504 C C . LEU A 1 68 ? -11.344 -19.125 -11.664 1 94.81 68 LEU A C 1
ATOM 506 O O . LEU A 1 68 ? -10.859 -19.844 -10.789 1 94.81 68 LEU A O 1
ATOM 510 N N . PRO A 1 69 ? -12.492 -19.422 -12.383 1 89.69 69 PRO A N 1
ATOM 511 C CA . PRO A 1 69 ? -13.055 -20.766 -12.195 1 89.69 69 PRO A CA 1
ATOM 512 C C . PRO A 1 69 ? -12.047 -21.875 -12.469 1 89.69 69 PRO A C 1
ATOM 514 O O . PRO A 1 69 ? -11.133 -21.703 -13.281 1 89.69 69 PRO A O 1
ATOM 517 N N . ARG A 1 70 ? -12.289 -22.938 -11.797 1 83.56 70 ARG A N 1
ATOM 518 C CA . ARG A 1 70 ? -11.383 -24.062 -11.93 1 83.56 70 ARG A CA 1
ATOM 519 C C . ARG A 1 70 ? -11.398 -24.625 -13.352 1 83.56 70 ARG A C 1
ATOM 521 O O . ARG A 1 70 ? -12.461 -24.703 -13.977 1 83.56 70 ARG A O 1
ATOM 528 N N . SER A 1 71 ? -10.234 -24.547 -13.953 1 77.31 71 SER A N 1
ATOM 529 C CA . SER A 1 71 ? -10.055 -25.234 -15.227 1 77.31 71 SER A CA 1
ATOM 530 C C . SER A 1 71 ? -9.586 -26.672 -15.016 1 77.31 71 SER A C 1
ATOM 532 O O . SER A 1 71 ? -9.648 -27.188 -13.898 1 77.31 71 SER A O 1
ATOM 534 N N . ASP A 1 72 ? -9.273 -27.25 -16.094 1 76.06 72 ASP A N 1
ATOM 535 C CA . ASP A 1 72 ? -8.789 -28.625 -16.062 1 76.06 72 ASP A CA 1
ATOM 536 C C . ASP A 1 72 ? -7.52 -28.75 -15.219 1 76.06 72 ASP A C 1
ATOM 538 O O . ASP A 1 72 ? -7.199 -29.812 -14.719 1 76.06 72 ASP A O 1
ATOM 542 N N . SER A 1 73 ? -6.914 -27.641 -15.125 1 72.19 73 SER A N 1
ATOM 543 C CA . SER A 1 73 ? -5.711 -27.641 -14.297 1 72.19 73 SER A CA 1
ATOM 544 C C . SER A 1 73 ? -6.062 -27.719 -12.812 1 72.19 73 SER A C 1
ATOM 546 O O . SER A 1 73 ? -7.082 -27.188 -12.383 1 72.19 73 SER A O 1
ATOM 548 N N . LYS A 1 74 ? -5.336 -28.453 -12.102 1 80.31 74 LYS A N 1
ATOM 549 C CA . LYS A 1 74 ? -5.508 -28.594 -10.664 1 80.31 74 LYS A CA 1
ATOM 550 C C . LYS A 1 74 ? -5.078 -27.312 -9.938 1 80.31 74 LYS A C 1
ATOM 552 O O . LYS A 1 74 ? -5.355 -27.156 -8.75 1 80.31 74 LYS A O 1
ATOM 557 N N . ARG A 1 75 ? -4.523 -26.422 -10.75 1 88.25 75 ARG A N 1
ATOM 558 C CA . ARG A 1 75 ? -4.039 -25.203 -10.109 1 88.25 75 ARG A CA 1
ATOM 559 C C . ARG A 1 75 ? -5.078 -24.094 -10.188 1 88.25 75 ARG A C 1
ATOM 561 O O . ARG A 1 75 ? -5.762 -23.953 -11.203 1 88.25 75 ARG A O 1
ATOM 568 N N . ARG A 1 76 ? -5.188 -23.406 -9.047 1 92 76 ARG A N 1
ATOM 569 C CA . ARG A 1 76 ? -6.07 -22.25 -9.008 1 92 76 ARG A CA 1
ATOM 570 C C . ARG A 1 76 ? -5.375 -21.016 -9.562 1 92 76 ARG A C 1
ATOM 572 O O . ARG A 1 76 ? -4.285 -20.641 -9.109 1 92 76 ARG A O 1
ATOM 579 N N . HIS A 1 77 ? -6.012 -20.5 -10.625 1 95.75 77 HIS A N 1
ATOM 580 C CA . HIS A 1 77 ? -5.43 -19.312 -11.25 1 95.75 77 HIS A CA 1
ATOM 581 C C . HIS A 1 77 ? -6.203 -18.062 -10.867 1 95.75 77 HIS A C 1
ATOM 583 O O . HIS A 1 77 ? -7.383 -18.125 -10.523 1 95.75 77 HIS A O 1
ATOM 589 N N . MET A 1 78 ? -5.457 -17 -10.883 1 97.56 78 MET A N 1
ATOM 590 C CA . MET A 1 78 ? -6.016 -15.664 -10.656 1 97.56 78 MET A CA 1
ATOM 591 C C . MET A 1 78 ? -5.629 -14.719 -11.781 1 97.56 78 MET A C 1
ATOM 593 O O . MET A 1 78 ? -4.551 -14.844 -12.367 1 97.56 78 MET A O 1
ATOM 597 N N . LEU A 1 79 ? -6.504 -13.789 -11.984 1 98.25 79 LEU A N 1
ATOM 598 C CA . LEU A 1 79 ? -6.262 -12.781 -13.008 1 98.25 79 LEU A CA 1
ATOM 599 C C . LEU A 1 79 ? -5.957 -11.422 -12.383 1 98.25 79 LEU A C 1
ATOM 601 O O . LEU A 1 79 ? -6.648 -10.992 -11.461 1 98.25 79 LEU A O 1
ATOM 605 N N . ARG A 1 80 ? -4.902 -10.836 -12.836 1 98.69 80 ARG A N 1
ATOM 606 C CA . ARG A 1 80 ? -4.535 -9.484 -12.43 1 98.69 80 ARG A CA 1
ATOM 607 C C . ARG A 1 80 ? -5.582 -8.469 -12.898 1 98.69 80 ARG A C 1
ATOM 609 O O . ARG A 1 80 ? -5.953 -8.453 -14.078 1 98.69 80 ARG A O 1
ATOM 616 N N . ASN A 1 81 ? -6.039 -7.645 -11.984 1 98.81 81 ASN A N 1
ATOM 617 C CA . ASN A 1 81 ? -6.957 -6.57 -12.352 1 98.81 81 ASN A CA 1
ATOM 618 C C . ASN A 1 81 ? -6.219 -5.254 -12.57 1 98.81 81 ASN A C 1
ATOM 620 O O . ASN A 1 81 ? -5.176 -5.012 -11.961 1 98.81 81 ASN A O 1
ATOM 624 N N . PRO A 1 82 ? -6.773 -4.395 -13.453 1 98.62 82 PRO A N 1
ATOM 625 C CA . PRO A 1 82 ? -6.168 -3.068 -13.578 1 98.62 82 PRO A CA 1
ATOM 626 C C . PRO A 1 82 ? -6.195 -2.281 -12.273 1 98.62 82 PRO A C 1
ATOM 628 O O . PRO A 1 82 ? -7.203 -2.293 -11.562 1 98.62 82 PRO A O 1
ATOM 631 N N . SER A 1 83 ? -5.102 -1.617 -11.953 1 98.88 83 SER A N 1
ATOM 632 C CA . SER A 1 83 ? -5.008 -0.814 -10.742 1 98.88 83 SER A CA 1
ATOM 633 C C . SER A 1 83 ? -3.73 0.022 -10.727 1 98.88 83 SER A C 1
ATOM 635 O O . SER A 1 83 ? -2.699 -0.405 -11.25 1 98.88 83 SER A O 1
ATOM 637 N N . ALA A 1 84 ? -3.711 1.114 -10.055 1 98.94 84 ALA A N 1
ATOM 638 C CA . ALA A 1 84 ? -2.525 1.938 -9.828 1 98.94 84 ALA A CA 1
ATOM 639 C C . ALA A 1 84 ? -1.554 1.25 -8.875 1 98.94 84 ALA A C 1
ATOM 641 O O . ALA A 1 84 ? -0.383 1.63 -8.789 1 98.94 84 ALA A O 1
ATOM 642 N N . ALA A 1 85 ? -1.986 0.237 -8.141 1 98.94 85 ALA A N 1
ATOM 643 C CA . ALA A 1 85 ? -1.155 -0.49 -7.184 1 98.94 85 ALA A CA 1
ATOM 644 C C . ALA A 1 85 ? 0.079 -1.075 -7.863 1 98.94 85 ALA A C 1
ATOM 646 O O . ALA A 1 85 ? 1.157 -1.128 -7.266 1 98.94 85 ALA A O 1
ATOM 647 N N . TRP A 1 86 ? -0.16 -1.504 -9.055 1 98.88 86 TRP A N 1
ATOM 648 C CA . TRP A 1 86 ? 0.941 -2.158 -9.75 1 98.88 86 TRP A CA 1
ATOM 649 C C . TRP A 1 86 ? 2.033 -1.155 -10.102 1 98.88 86 TRP A C 1
ATOM 651 O O . TRP A 1 86 ? 3.225 -1.452 -9.969 1 98.88 86 TRP A O 1
ATOM 661 N N . GLN A 1 87 ? 1.643 -0.015 -10.539 1 98.88 87 GLN A N 1
ATOM 662 C CA . GLN A 1 87 ? 2.625 1.031 -10.805 1 98.88 87 GLN A CA 1
ATOM 663 C C . GLN A 1 87 ? 3.316 1.474 -9.516 1 98.88 87 GLN A C 1
ATOM 665 O O . GLN A 1 87 ? 4.512 1.766 -9.523 1 98.88 87 GLN A O 1
ATOM 670 N N . TRP A 1 88 ? 2.586 1.54 -8.422 1 98.94 88 TRP A N 1
ATOM 671 C CA . TRP A 1 88 ? 3.215 1.929 -7.164 1 98.94 88 TRP A CA 1
ATOM 672 C C . TRP A 1 88 ? 4.25 0.896 -6.73 1 98.94 88 TRP A C 1
ATOM 674 O O . TRP A 1 88 ? 5.309 1.252 -6.211 1 98.94 88 TRP A O 1
ATOM 684 N N . ALA A 1 89 ? 3.957 -0.366 -6.945 1 98.94 89 ALA A N 1
ATOM 685 C CA . ALA A 1 89 ? 4.938 -1.406 -6.637 1 98.94 89 ALA A CA 1
ATOM 686 C C . ALA A 1 89 ? 6.242 -1.167 -7.391 1 98.94 89 ALA A C 1
ATOM 688 O O . ALA A 1 89 ? 7.328 -1.336 -6.832 1 98.94 89 ALA A O 1
ATOM 689 N N . GLU A 1 90 ? 6.137 -0.779 -8.625 1 98.88 90 GLU A N 1
ATOM 690 C CA . GLU A 1 90 ? 7.328 -0.479 -9.414 1 98.88 90 GLU A CA 1
ATOM 691 C C . GLU A 1 90 ? 8.07 0.727 -8.844 1 98.88 90 GLU A C 1
ATOM 693 O O . GLU A 1 90 ? 9.305 0.747 -8.828 1 98.88 90 GLU A O 1
ATOM 698 N N . GLU A 1 91 ? 7.312 1.745 -8.438 1 98.88 91 GLU A N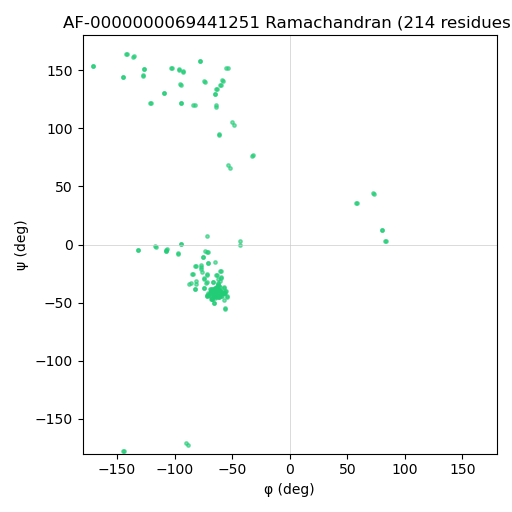 1
ATOM 699 C CA . GLU A 1 91 ? 7.949 2.908 -7.82 1 98.88 91 GLU A CA 1
ATOM 700 C C . GLU A 1 91 ? 8.727 2.518 -6.566 1 98.88 91 GLU A C 1
ATOM 702 O O . GLU A 1 91 ? 9.836 2.998 -6.344 1 98.88 91 GLU A O 1
ATOM 707 N N . LEU A 1 92 ? 8.164 1.639 -5.789 1 98.62 92 LEU A N 1
ATOM 708 C CA . LEU A 1 92 ? 8.812 1.181 -4.566 1 98.62 92 LEU A CA 1
ATOM 709 C C . LEU A 1 92 ? 10.07 0.381 -4.887 1 98.62 92 LEU A C 1
ATOM 711 O O . LEU A 1 92 ? 11.07 0.468 -4.164 1 98.62 92 LEU A O 1
ATOM 715 N N . ALA A 1 93 ? 9.992 -0.415 -5.953 1 98.38 93 ALA A N 1
ATOM 716 C CA . ALA A 1 93 ? 11.164 -1.186 -6.359 1 98.38 93 ALA A CA 1
ATOM 717 C C . ALA A 1 93 ? 12.312 -0.266 -6.75 1 98.38 93 ALA A C 1
ATOM 719 O O . ALA A 1 93 ? 13.477 -0.537 -6.426 1 98.38 93 ALA A O 1
ATOM 720 N N . VAL A 1 94 ? 11.969 0.789 -7.449 1 97.81 94 VAL A N 1
ATOM 721 C CA . VAL A 1 94 ? 12.977 1.768 -7.852 1 97.81 94 VAL A CA 1
ATOM 722 C C . VAL A 1 94 ? 13.586 2.422 -6.613 1 97.81 94 VAL A C 1
ATOM 724 O O . VAL A 1 94 ? 14.805 2.592 -6.527 1 97.81 94 VAL A O 1
ATOM 727 N N . LEU A 1 95 ? 12.75 2.77 -5.668 1 97.12 95 LEU A N 1
ATOM 728 C CA . LEU A 1 95 ? 13.203 3.381 -4.422 1 97.12 95 LEU A CA 1
ATOM 729 C C . LEU A 1 95 ? 14.125 2.436 -3.66 1 97.12 95 LEU A C 1
ATOM 731 O O . LEU A 1 95 ? 15.156 2.857 -3.137 1 97.12 95 LEU A O 1
ATOM 735 N N . ALA A 1 96 ? 13.758 1.198 -3.594 1 97.06 96 ALA A N 1
ATOM 736 C CA . ALA A 1 96 ? 14.586 0.198 -2.92 1 97.06 96 ALA A CA 1
ATOM 737 C C . ALA A 1 96 ? 15.969 0.104 -3.561 1 97.06 96 ALA A C 1
ATOM 739 O O . ALA A 1 96 ? 16.969 -0.022 -2.861 1 97.06 96 ALA A O 1
ATOM 740 N N . ASP A 1 97 ? 15.992 0.098 -4.879 1 94.5 97 ASP A N 1
ATOM 741 C CA . ASP A 1 97 ? 17.25 -0.008 -5.621 1 94.5 97 ASP A CA 1
ATOM 742 C C . ASP A 1 97 ? 18.156 1.186 -5.34 1 94.5 97 ASP A C 1
ATOM 744 O O . ASP A 1 97 ? 19.375 1.053 -5.336 1 94.5 97 ASP A O 1
ATOM 748 N N . SER A 1 98 ? 17.562 2.369 -5.121 1 91.88 98 SER A N 1
ATOM 749 C CA . SER A 1 98 ? 18.328 3.586 -4.891 1 91.88 98 SER A CA 1
ATOM 750 C C . SER A 1 98 ? 18.984 3.572 -3.512 1 91.88 98 SER A C 1
ATOM 752 O O . SER A 1 98 ? 19.922 4.324 -3.258 1 91.88 98 SER A O 1
ATOM 754 N N . GLN A 1 99 ? 18.438 2.857 -2.57 1 85.62 99 GLN A N 1
ATOM 755 C CA . GLN A 1 99 ? 18.969 2.775 -1.218 1 85.62 99 GLN A CA 1
ATOM 756 C C . GLN A 1 99 ? 20.188 1.852 -1.166 1 85.62 99 GLN A C 1
ATOM 758 O O . GLN A 1 99 ? 20.922 1.841 -0.177 1 85.62 99 GLN A O 1
ATOM 763 N N . THR A 1 100 ? 20.328 1.039 -2.131 1 79.94 100 THR A N 1
ATOM 764 C CA . THR A 1 100 ? 21.484 0.134 -2.189 1 79.94 100 THR A CA 1
ATOM 765 C C . THR A 1 100 ? 22.672 0.816 -2.848 1 79.94 100 THR A C 1
ATOM 767 O O . THR A 1 100 ? 23.828 0.455 -2.584 1 79.94 100 THR A O 1
ATOM 770 N N . ASP A 1 101 ? 22.484 1.714 -3.824 1 65.62 101 ASP A N 1
ATOM 771 C CA . ASP A 1 101 ? 23.562 2.365 -4.57 1 65.62 101 ASP A CA 1
ATOM 772 C C . ASP A 1 101 ? 24.203 3.475 -3.748 1 65.62 101 ASP A C 1
ATOM 774 O O . ASP A 1 101 ? 25.281 3.955 -4.086 1 65.62 101 ASP A O 1
ATOM 778 N N . SER A 1 102 ? 23.531 3.998 -2.768 1 60.28 102 SER A N 1
ATOM 779 C CA . SER A 1 102 ? 24.203 5.105 -2.1 1 60.28 102 SER A CA 1
ATOM 780 C C . SER A 1 102 ? 25.516 4.66 -1.482 1 60.28 102 SER A C 1
ATOM 782 O O . SER A 1 102 ? 25.531 3.814 -0.584 1 60.28 102 SER A O 1
ATOM 784 N N . PRO A 1 103 ? 26.609 4.844 -2.234 1 50.28 103 PRO A N 1
ATOM 785 C CA . PRO A 1 103 ? 27.953 4.555 -1.725 1 50.28 103 PRO A CA 1
ATOM 786 C C . PRO A 1 103 ? 28.203 5.168 -0.35 1 50.28 103 PRO A C 1
ATOM 788 O O . PRO A 1 103 ? 27.656 6.23 -0.034 1 50.28 103 PRO A O 1
ATOM 791 N N . GLY A 1 104 ? 28.156 4.371 0.74 1 43.91 104 GLY A N 1
ATOM 792 C CA . GLY A 1 104 ? 28.75 4.863 1.976 1 43.91 104 GLY A CA 1
ATOM 793 C C . GLY A 1 104 ? 29.953 5.75 1.751 1 43.91 104 GLY A C 1
ATOM 794 O O . GLY A 1 104 ? 31 5.281 1.289 1 43.91 104 GLY A O 1
AT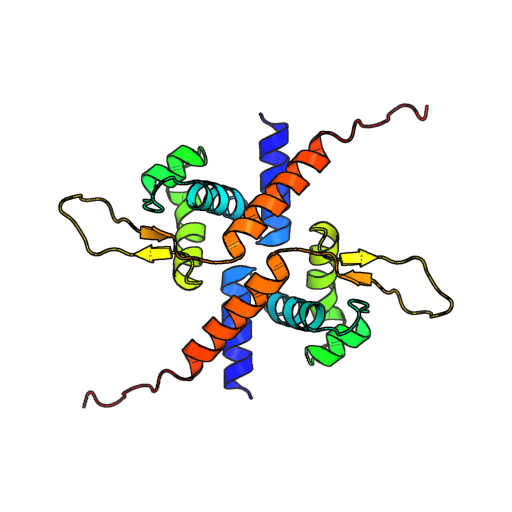OM 795 N N . THR A 1 105 ? 29.766 6.949 1.355 1 41.59 105 THR A N 1
ATOM 796 C CA . THR A 1 105 ? 30.938 7.82 1.379 1 41.59 105 THR A CA 1
ATOM 797 C C . THR A 1 105 ? 31.578 7.812 2.758 1 41.59 105 THR A C 1
ATOM 799 O O . THR A 1 105 ? 31 8.273 3.734 1 41.59 105 THR A O 1
ATOM 802 N N . ASN A 1 106 ? 32.156 6.715 3.139 1 41.84 106 ASN A N 1
ATOM 803 C CA . ASN A 1 106 ? 33.125 6.629 4.211 1 41.84 106 ASN A CA 1
ATOM 804 C C . ASN A 1 106 ? 34.125 7.77 4.133 1 41.84 106 ASN A C 1
ATOM 806 O O . ASN A 1 106 ? 35.281 7.57 3.672 1 41.84 106 ASN A O 1
ATOM 810 N N . GLN A 1 107 ? 34 8.703 3.211 1 36.03 107 GLN A N 1
ATOM 811 C CA . GLN A 1 107 ? 35.188 9.531 3.125 1 36.03 107 GLN A CA 1
ATOM 812 C C . GLN A 1 107 ? 35.312 10.461 4.328 1 36.03 107 GLN A C 1
ATOM 814 O O . GLN A 1 107 ? 35.438 11.68 4.172 1 36.03 107 GLN A O 1
ATOM 819 N N . LEU A 1 108 ? 34.469 10.359 5.387 1 31.94 108 LEU A N 1
ATOM 820 C CA . LEU A 1 108 ? 34.781 11.461 6.293 1 31.94 108 LEU A CA 1
ATOM 821 C C . LEU A 1 108 ? 36.25 11.422 6.703 1 31.94 108 LEU A C 1
ATOM 823 O O . LEU A 1 108 ? 36.906 12.469 6.758 1 31.94 108 LEU A O 1
ATOM 827 N N . ARG A 1 109 ? 36.844 10.266 7.137 1 27.3 109 ARG A N 1
ATOM 828 C CA . ARG A 1 109 ? 38.094 10.562 7.816 1 27.3 109 ARG A CA 1
ATOM 829 C C . ARG A 1 109 ? 39.219 10.742 6.812 1 27.3 109 ARG A C 1
ATOM 831 O O . ARG A 1 109 ? 39.312 10.031 5.809 1 27.3 109 ARG A O 1
ATOM 838 N N . MET B 1 1 ? -22.219 7.32 8.898 1 53.53 1 MET B N 1
ATOM 839 C CA . MET B 1 1 ? -20.828 7.711 9.094 1 53.53 1 MET B CA 1
ATOM 840 C C . MET B 1 1 ? -20.031 6.566 9.695 1 53.53 1 MET B C 1
ATOM 842 O O . MET B 1 1 ? -18.906 6.281 9.242 1 53.53 1 MET B O 1
ATOM 846 N N . THR B 1 2 ? -20.703 5.812 10.539 1 75.94 2 THR B N 1
ATOM 847 C CA . THR B 1 2 ? -20.031 4.754 11.289 1 75.94 2 THR B CA 1
ATOM 848 C C . THR B 1 2 ? -19.688 3.584 10.375 1 75.94 2 THR B C 1
ATOM 850 O O . THR B 1 2 ? -18.594 3.029 10.453 1 75.94 2 THR B O 1
ATOM 853 N N . ASP B 1 3 ? -20.516 3.387 9.438 1 87.44 3 ASP B N 1
ATOM 854 C CA . ASP B 1 3 ? -20.312 2.193 8.617 1 87.44 3 ASP B CA 1
ATOM 855 C C . ASP B 1 3 ? -19.25 2.43 7.555 1 87.44 3 ASP B C 1
ATOM 857 O O . ASP B 1 3 ? -18.438 1.545 7.281 1 87.44 3 ASP B O 1
ATOM 861 N N . GLU B 1 4 ? -19.188 3.654 7.113 1 89.75 4 GLU B N 1
ATOM 862 C CA . GLU B 1 4 ? -18.219 3.99 6.082 1 89.75 4 GLU B CA 1
ATOM 863 C C . GLU B 1 4 ? -16.797 3.988 6.641 1 89.75 4 GLU B C 1
ATOM 865 O O . GLU B 1 4 ? -15.875 3.461 6.012 1 89.75 4 GLU B O 1
ATOM 870 N N . LEU B 1 5 ? -16.688 4.562 7.805 1 93.5 5 LEU B N 1
ATOM 871 C CA . LEU B 1 5 ? -15.383 4.621 8.461 1 93.5 5 LEU B CA 1
ATOM 872 C C . LEU B 1 5 ? -14.875 3.219 8.789 1 93.5 5 LEU B C 1
ATOM 874 O O . LEU B 1 5 ? -13.688 2.936 8.641 1 93.5 5 LEU B O 1
ATOM 878 N N . THR B 1 6 ? -15.82 2.377 9.18 1 95.19 6 THR B N 1
ATOM 879 C CA . THR B 1 6 ? -15.461 0.995 9.469 1 95.19 6 THR B CA 1
ATOM 880 C C . THR B 1 6 ? -14.938 0.293 8.219 1 95.19 6 THR B C 1
ATOM 882 O O . THR B 1 6 ? -13.945 -0.437 8.281 1 95.19 6 THR B O 1
ATOM 885 N N . ALA B 1 7 ? -15.523 0.533 7.094 1 96.69 7 ALA B N 1
ATOM 886 C CA . ALA B 1 7 ? -15.109 -0.091 5.84 1 96.69 7 ALA B CA 1
ATOM 887 C C . ALA B 1 7 ? -13.75 0.426 5.395 1 96.69 7 ALA B C 1
ATOM 889 O O . ALA B 1 7 ? -12.922 -0.337 4.887 1 96.69 7 ALA B O 1
ATOM 890 N N . LEU B 1 8 ? -13.57 1.71 5.617 1 97.25 8 LEU B N 1
ATOM 891 C CA . LEU B 1 8 ? -12.289 2.307 5.242 1 97.25 8 LEU B CA 1
ATOM 892 C C . LEU B 1 8 ? -11.148 1.709 6.062 1 97.25 8 LEU B C 1
ATOM 894 O O . LEU B 1 8 ? -10.094 1.377 5.52 1 97.25 8 LEU B O 1
ATOM 898 N N . ARG B 1 9 ? -11.422 1.524 7.344 1 97.31 9 ARG B N 1
ATOM 899 C CA . ARG B 1 9 ? -10.375 1.005 8.219 1 97.31 9 ARG B CA 1
ATOM 900 C C . ARG B 1 9 ? -10.148 -0.483 7.977 1 97.31 9 ARG B C 1
ATOM 902 O O . ARG B 1 9 ? -9.023 -0.971 8.094 1 97.31 9 ARG B O 1
ATOM 909 N N . ARG B 1 10 ? -11.133 -1.159 7.57 1 96.81 10 ARG B N 1
ATOM 910 C CA . ARG B 1 10 ? -10.969 -2.555 7.176 1 96.81 10 ARG B CA 1
ATOM 911 C C . ARG B 1 10 ? -10.07 -2.674 5.945 1 96.81 10 ARG B C 1
ATOM 913 O O . ARG B 1 10 ? -9.164 -3.508 5.91 1 96.81 10 ARG B O 1
ATOM 920 N N . MET B 1 11 ? -10.344 -1.823 4.977 1 97.56 11 MET B N 1
ATOM 921 C CA . MET B 1 11 ? -9.531 -1.819 3.764 1 97.56 11 MET B CA 1
ATOM 922 C C . MET B 1 11 ? -8.086 -1.435 4.074 1 97.56 11 MET B C 1
ATOM 924 O O . MET B 1 11 ? -7.152 -2.016 3.52 1 97.56 11 MET B O 1
ATOM 928 N N . SER B 1 12 ? -7.969 -0.537 4.977 1 98.69 12 SER B N 1
ATOM 929 C CA . SER B 1 12 ? -6.641 -0.094 5.395 1 98.69 12 SER B CA 1
ATOM 930 C C . SER B 1 12 ? -5.859 -1.229 6.043 1 98.69 12 SER B C 1
ATOM 932 O O . SER B 1 12 ? -4.68 -1.432 5.742 1 98.69 12 SER B O 1
ATOM 934 N N . ARG B 1 13 ? -6.512 -1.995 6.883 1 98.06 13 ARG B N 1
ATOM 935 C CA . ARG B 1 13 ? -5.875 -3.135 7.539 1 98.06 13 ARG B CA 1
ATOM 936 C C . ARG B 1 13 ? -5.461 -4.188 6.52 1 98.06 13 ARG B C 1
ATOM 938 O O . ARG B 1 13 ? -4.383 -4.777 6.633 1 98.06 13 ARG B O 1
ATOM 945 N N . GLU B 1 14 ? -6.262 -4.371 5.59 1 98.25 14 GLU B N 1
ATOM 946 C CA . GLU B 1 14 ? -5.945 -5.363 4.566 1 98.25 14 GLU B CA 1
ATOM 947 C C . GLU B 1 14 ? -4.758 -4.922 3.719 1 98.25 14 GLU B C 1
ATOM 949 O O . GLU B 1 14 ? -3.863 -5.723 3.434 1 98.25 14 GLU B O 1
ATOM 954 N N . ALA B 1 15 ? -4.754 -3.646 3.422 1 98.62 15 ALA B N 1
ATOM 955 C CA . ALA B 1 15 ? -3.756 -3.133 2.486 1 98.62 15 ALA B CA 1
ATOM 956 C C . ALA B 1 15 ? -2.426 -2.875 3.189 1 98.62 15 ALA B C 1
ATOM 958 O O . ALA B 1 15 ? -1.36 -3.137 2.629 1 98.62 15 ALA B O 1
ATOM 959 N N . PHE B 1 16 ? -2.498 -2.367 4.453 1 98.5 16 PHE B N 1
ATOM 960 C CA . PHE B 1 16 ? -1.301 -1.779 5.039 1 98.5 16 PHE B CA 1
ATOM 961 C C . PHE B 1 16 ? -1.065 -2.318 6.445 1 98.5 16 PHE B C 1
ATOM 963 O O . PHE B 1 16 ? -0.077 -1.968 7.094 1 98.5 16 PHE B O 1
ATOM 970 N N . ARG B 1 17 ? -1.923 -3.096 6.961 1 97.81 17 ARG B N 1
ATOM 971 C CA . ARG B 1 17 ? -1.877 -3.631 8.312 1 97.81 17 ARG B CA 1
ATOM 972 C C . ARG B 1 17 ? -1.831 -2.508 9.344 1 97.81 17 ARG B C 1
ATOM 974 O O . ARG B 1 17 ? -1.095 -2.592 10.328 1 97.81 17 ARG B O 1
ATOM 981 N N . GLN B 1 18 ? -2.562 -1.387 9.031 1 97.38 18 GLN B N 1
ATOM 982 C CA . GLN B 1 18 ? -2.748 -0.209 9.875 1 97.38 18 GLN B CA 1
ATOM 983 C C . GLN B 1 18 ? -4.148 0.374 9.703 1 97.38 18 GLN B C 1
ATOM 985 O O . GLN B 1 18 ? -4.68 0.414 8.594 1 97.38 18 GLN B O 1
ATOM 990 N N . ASP B 1 19 ? -4.699 0.872 10.727 1 97.44 19 ASP B N 1
ATOM 991 C CA . ASP B 1 19 ? -6.074 1.359 10.703 1 97.44 19 ASP B CA 1
ATOM 992 C C . ASP B 1 19 ? -6.172 2.693 9.969 1 97.44 19 ASP B C 1
ATOM 994 O O . ASP B 1 19 ? -7.121 2.928 9.219 1 97.44 19 ASP B O 1
ATOM 998 N N . TYR B 1 20 ? -5.176 3.541 10.133 1 98.06 20 TYR B N 1
ATOM 999 C CA . TYR B 1 20 ? -5.363 4.941 9.773 1 98.06 20 TYR B CA 1
ATOM 1000 C C . TYR B 1 20 ? -4.602 5.277 8.492 1 98.06 20 TYR B C 1
ATOM 1002 O O . TYR B 1 20 ? -4.762 6.367 7.938 1 98.06 20 TYR B O 1
ATOM 1010 N N . ARG B 1 21 ? -3.861 4.375 7.969 1 98.56 21 ARG B N 1
ATOM 1011 C CA . ARG B 1 21 ? -2.961 4.66 6.855 1 98.56 21 ARG B CA 1
ATOM 1012 C C . ARG B 1 21 ? -3.738 5.125 5.629 1 98.56 21 ARG B C 1
ATOM 1014 O O . ARG B 1 21 ? -3.357 6.105 4.98 1 98.56 21 ARG B O 1
ATOM 1021 N N . LEU B 1 22 ? -4.785 4.445 5.363 1 98.75 22 LEU B N 1
ATOM 1022 C CA . LEU B 1 22 ? -5.547 4.801 4.172 1 98.75 22 LEU B CA 1
ATOM 1023 C C . LEU B 1 22 ? -6.18 6.18 4.324 1 98.75 22 LEU B C 1
ATOM 1025 O O . LEU B 1 22 ? -6.145 6.988 3.393 1 98.75 22 LEU B O 1
ATOM 1029 N N . GLU B 1 23 ? -6.73 6.496 5.477 1 98.69 23 GLU B N 1
ATOM 1030 C CA . GLU B 1 23 ? -7.336 7.805 5.711 1 98.69 23 GLU B CA 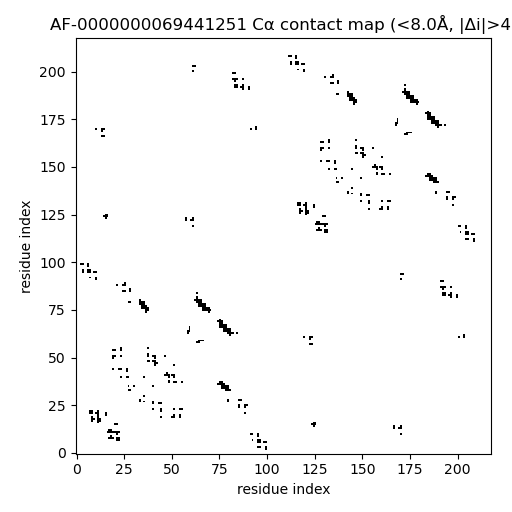1
ATOM 1031 C C . GLU B 1 23 ? -6.305 8.922 5.586 1 98.69 23 GLU B C 1
ATOM 1033 O O . GLU B 1 23 ? -6.594 9.984 5.027 1 98.69 23 GLU B O 1
ATOM 1038 N N . VAL B 1 24 ? -5.121 8.656 6.09 1 98.75 24 VAL B N 1
ATOM 1039 C CA . VAL B 1 24 ? -4.047 9.641 6.004 1 98.75 24 VAL B CA 1
ATOM 1040 C C . VAL B 1 24 ? -3.648 9.844 4.543 1 98.75 24 VAL B C 1
ATOM 1042 O O . VAL B 1 24 ? -3.504 10.984 4.09 1 98.75 24 VAL B O 1
ATOM 1045 N N . MET B 1 25 ? -3.531 8.766 3.822 1 98.94 25 MET B N 1
ATOM 1046 C CA . MET B 1 25 ? -3.174 8.859 2.41 1 98.94 25 MET B CA 1
ATOM 1047 C C . MET B 1 25 ? -4.23 9.633 1.631 1 98.94 25 MET B C 1
ATOM 1049 O O . MET B 1 25 ? -3.895 10.453 0.769 1 98.94 25 MET B O 1
ATOM 1053 N N . LEU B 1 26 ? -5.445 9.391 1.925 1 98.81 26 LEU B N 1
ATOM 1054 C CA . LEU B 1 26 ? -6.523 10.094 1.235 1 98.81 26 LEU B CA 1
ATOM 1055 C C . LEU B 1 26 ? -6.5 11.586 1.561 1 98.81 26 LEU B C 1
ATOM 1057 O O . LEU B 1 26 ? -6.648 12.422 0.668 1 98.81 26 LEU B O 1
ATOM 1061 N N . ALA B 1 27 ? -6.305 11.883 2.844 1 98.69 27 ALA B N 1
ATOM 1062 C CA . ALA B 1 27 ? -6.23 13.289 3.238 1 98.69 27 ALA B CA 1
ATOM 1063 C C . ALA B 1 27 ? -5.086 14 2.518 1 98.69 27 ALA B C 1
ATOM 1065 O O . ALA B 1 27 ? -5.258 15.109 2.02 1 98.69 27 ALA B O 1
ATOM 1066 N N . VAL B 1 28 ? -3.939 13.352 2.428 1 98.75 28 VAL B N 1
ATOM 1067 C CA . VAL B 1 28 ? -2.793 13.922 1.73 1 98.75 28 VAL B CA 1
ATOM 1068 C C . VAL B 1 28 ? -3.105 14.055 0.242 1 98.75 28 VAL B C 1
ATOM 1070 O O . VAL B 1 28 ? -2.91 15.125 -0.347 1 98.75 28 VAL B O 1
ATOM 1073 N N . GLY B 1 29 ? -3.582 12.984 -0.334 1 98.75 29 GLY B N 1
ATOM 1074 C CA . GLY B 1 29 ? -3.852 12.945 -1.763 1 98.75 29 GLY B CA 1
ATOM 1075 C C . GLY B 1 29 ? -4.867 13.984 -2.209 1 98.75 29 GLY B C 1
ATOM 1076 O O . GLY B 1 29 ? -4.805 14.477 -3.338 1 98.75 29 GLY B O 1
ATOM 1077 N N . ARG B 1 30 ? -5.711 14.352 -1.383 1 98.25 30 ARG B N 1
ATOM 1078 C CA . ARG B 1 30 ? -6.809 15.25 -1.725 1 98.25 30 ARG B CA 1
ATOM 1079 C C . ARG B 1 30 ? -6.473 16.688 -1.35 1 98.25 30 ARG B C 1
ATOM 1081 O O . ARG B 1 30 ? -7.254 17.609 -1.621 1 98.25 30 ARG B O 1
ATOM 1088 N N . SER B 1 31 ? -5.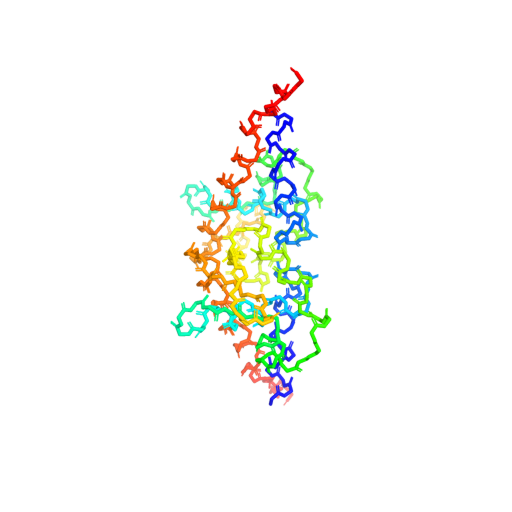422 16.875 -0.698 1 97.31 31 SER B N 1
ATOM 1089 C CA . SER B 1 31 ? -5.016 18.234 -0.373 1 97.31 31 SER B CA 1
ATOM 1090 C C . SER B 1 31 ? -4.828 19.062 -1.635 1 97.31 31 SER B C 1
ATOM 1092 O O . SER B 1 31 ? -4.324 18.578 -2.645 1 97.31 31 SER B O 1
ATOM 1094 N N . THR B 1 32 ? -5.219 20.312 -1.624 1 95.88 32 THR B N 1
ATOM 1095 C CA . THR B 1 32 ? -5.246 21.188 -2.789 1 95.88 32 THR B CA 1
ATOM 1096 C C . THR B 1 32 ? -3.828 21.516 -3.256 1 95.88 32 THR B C 1
ATOM 1098 O O . THR B 1 32 ? -3.5 21.344 -4.43 1 95.88 32 THR B O 1
ATOM 1101 N N . ASP B 1 33 ? -2.863 21.891 -2.393 1 96.06 33 ASP B N 1
ATOM 1102 C CA . ASP B 1 33 ? -1.525 22.328 -2.785 1 96.06 33 ASP B CA 1
ATOM 1103 C C . ASP B 1 33 ? -0.483 21.266 -2.455 1 96.06 33 ASP B C 1
ATOM 1105 O O . ASP B 1 33 ? 0.703 21.438 -2.742 1 96.06 33 ASP B O 1
ATOM 1109 N N . GLY B 1 34 ? -0.846 20.219 -1.803 1 97.31 34 GLY B N 1
ATOM 1110 C CA . GLY B 1 34 ? 0.061 19.125 -1.477 1 97.31 34 GLY B CA 1
ATOM 1111 C C . GLY B 1 34 ? 0.879 19.391 -0.226 1 97.31 34 GLY B C 1
ATOM 1112 O O . GLY B 1 34 ? 1.771 18.609 0.113 1 97.31 34 GLY B O 1
ATOM 1113 N N . LEU B 1 35 ? 0.609 20.531 0.415 1 96.75 35 LEU B N 1
ATOM 1114 C CA . LEU B 1 35 ? 1.29 20.891 1.656 1 96.75 35 LEU B CA 1
ATOM 1115 C C . LEU B 1 35 ? 0.471 20.453 2.867 1 96.75 35 LEU B C 1
ATOM 1117 O O . LEU B 1 35 ? -0.681 20.875 3.021 1 96.75 35 LEU B O 1
ATOM 1121 N N . VAL B 1 36 ? 1.144 19.594 3.713 1 97.38 36 VAL B N 1
ATOM 1122 C CA . VAL B 1 36 ? 0.385 19.078 4.844 1 97.38 36 VAL B CA 1
ATOM 1123 C C . VAL B 1 36 ? 1.235 19.141 6.109 1 97.38 36 VAL B C 1
ATOM 1125 O O . VAL B 1 36 ? 2.461 19.266 6.039 1 97.38 36 VAL B O 1
ATOM 1128 N N . CYS B 1 37 ? 0.532 19.047 7.234 1 96.94 37 CYS B N 1
ATOM 1129 C CA . CYS B 1 37 ? 1.203 18.891 8.523 1 96.94 37 CYS B CA 1
ATOM 1130 C C . CYS B 1 37 ? 0.43 17.953 9.43 1 96.94 37 CYS B C 1
ATOM 1132 O O . CYS B 1 37 ? -0.736 17.641 9.172 1 96.94 37 CYS B O 1
ATOM 1134 N N . LEU B 1 38 ? 1.15 17.516 10.469 1 97 38 LEU B N 1
ATOM 1135 C CA . LEU B 1 38 ? 0.653 16.484 11.375 1 97 38 LEU B CA 1
ATOM 1136 C C . LEU B 1 38 ? -0.704 16.875 11.945 1 97 38 LEU B C 1
ATOM 1138 O O . LEU B 1 38 ? -1.639 16.078 11.945 1 97 38 LEU B O 1
ATOM 1142 N N . SER B 1 39 ? -0.875 18.047 12.359 1 96.69 39 SER B N 1
ATOM 1143 C CA . SER B 1 39 ? -2.111 18.469 13.016 1 96.69 39 SER B CA 1
ATOM 1144 C C . SER B 1 39 ? -3.266 18.547 12.023 1 96.69 39 SER B C 1
ATOM 1146 O O . SER B 1 39 ? -4.402 18.203 12.352 1 96.69 39 SER B O 1
ATOM 1148 N N . ASP B 1 40 ? -2.969 19.094 10.828 1 96.25 40 ASP B N 1
ATOM 1149 C CA . ASP B 1 40 ? -4 19.156 9.797 1 96.25 40 ASP B CA 1
ATOM 1150 C C . ASP B 1 40 ? -4.473 17.75 9.414 1 96.25 40 ASP B C 1
ATOM 1152 O O . ASP B 1 40 ? -5.668 17.531 9.188 1 96.25 40 ASP B O 1
ATOM 1156 N N . LEU B 1 41 ? -3.594 16.797 9.398 1 97.94 41 LEU B N 1
ATOM 1157 C CA . LEU B 1 41 ? -3.943 15.422 9.039 1 97.94 41 LEU B CA 1
ATOM 1158 C C . LEU B 1 41 ? -4.766 14.766 10.141 1 97.94 41 LEU B C 1
ATOM 1160 O O . LEU B 1 41 ? -5.746 14.07 9.859 1 97.94 41 LEU B O 1
ATOM 1164 N N . ALA B 1 42 ? -4.34 14.969 11.359 1 98.19 42 ALA B N 1
ATOM 1165 C CA . ALA B 1 42 ? -5.102 14.438 12.484 1 98.19 42 ALA B CA 1
ATOM 1166 C C . ALA B 1 42 ? -6.539 14.961 12.469 1 98.19 42 ALA B C 1
ATOM 1168 O O . ALA B 1 42 ? -7.484 14.195 12.672 1 98.19 42 ALA B O 1
ATOM 1169 N N . ALA B 1 43 ? -6.695 16.266 12.156 1 97.88 43 ALA B N 1
ATOM 1170 C CA . ALA B 1 43 ? -8.016 16.875 12.07 1 97.88 43 ALA B CA 1
ATOM 1171 C C . ALA B 1 43 ? -8.82 16.281 10.922 1 97.88 43 ALA B C 1
ATOM 1173 O O . ALA B 1 43 ? -10.008 15.977 11.078 1 97.88 43 ALA B O 1
ATOM 1174 N N . ALA B 1 44 ? -8.219 16.109 9.797 1 96.88 44 ALA B N 1
ATOM 1175 C CA . ALA B 1 44 ? -8.891 15.562 8.617 1 96.88 44 ALA B CA 1
ATOM 1176 C C . ALA B 1 44 ? -9.367 14.141 8.867 1 96.88 44 ALA B C 1
ATOM 1178 O O . ALA B 1 44 ? -10.453 13.75 8.422 1 96.88 44 ALA B O 1
ATOM 1179 N N . VAL B 1 45 ? -8.57 13.312 9.547 1 97.06 45 VAL B N 1
ATOM 1180 C CA . VAL B 1 45 ? -8.867 11.906 9.82 1 97.06 45 VAL B CA 1
ATOM 1181 C C . VAL B 1 45 ? -9.797 11.805 11.023 1 97.06 45 VAL B C 1
ATOM 1183 O O . VAL B 1 45 ? -10.508 10.805 11.18 1 97.06 45 VAL B O 1
ATOM 1186 N N . GLY B 1 46 ? -9.898 12.805 11.82 1 97.06 46 GLY B N 1
ATOM 1187 C CA . GLY B 1 46 ? -10.75 12.812 13 1 97.06 46 GLY B CA 1
ATOM 1188 C C . GLY B 1 46 ? -10.203 11.953 14.133 1 97.06 46 GLY B C 1
ATOM 1189 O O . GLY B 1 46 ? -10.945 11.188 14.75 1 97.06 46 GLY B O 1
ATOM 1190 N N . THR B 1 47 ? -8.977 12.016 14.391 1 97.44 47 THR B N 1
ATOM 1191 C CA . THR B 1 47 ? -8.312 11.25 15.438 1 97.44 47 THR B CA 1
ATOM 1192 C C . THR B 1 47 ? -7.199 12.078 16.078 1 97.44 47 THR B C 1
ATOM 1194 O O . THR B 1 47 ? -7.039 13.258 15.773 1 97.44 47 THR B O 1
ATOM 1197 N N . SER B 1 48 ? -6.477 11.555 16.984 1 97.94 48 SER B N 1
ATOM 1198 C CA . SER B 1 48 ? -5.363 12.234 17.641 1 97.94 48 SER B CA 1
ATOM 1199 C C . SER B 1 48 ? -4.121 12.242 16.75 1 97.94 48 SER B C 1
ATOM 1201 O O . SER B 1 48 ? -3.977 11.391 15.875 1 97.94 48 SER B O 1
ATOM 1203 N N . THR B 1 49 ? -3.197 13.203 17.016 1 97.38 49 THR B N 1
ATOM 1204 C CA . THR B 1 49 ? -1.939 13.273 16.281 1 97.38 49 THR B CA 1
ATOM 1205 C C . THR B 1 49 ? -1.113 12.016 16.5 1 97.38 49 THR B C 1
ATOM 1207 O O . THR B 1 49 ? -0.393 11.57 15.602 1 97.38 49 THR B O 1
ATOM 1210 N N . SER B 1 50 ? -1.216 11.383 17.578 1 97.62 50 SER B N 1
ATOM 1211 C CA . SER B 1 50 ? -0.46 10.164 17.859 1 97.62 50 SER B CA 1
ATOM 1212 C C . SER B 1 50 ? -0.831 9.047 16.891 1 97.62 50 SER B C 1
ATOM 1214 O O . SER B 1 50 ? 0.03 8.266 16.484 1 97.62 50 SER B O 1
ATOM 1216 N N . ASN B 1 51 ? -2.088 9.008 16.516 1 97.25 51 ASN B N 1
ATOM 1217 C CA . ASN B 1 51 ? -2.59 7.949 15.656 1 97.25 51 ASN B CA 1
ATOM 1218 C C . ASN B 1 51 ? -2.145 8.148 14.211 1 97.25 51 ASN B C 1
ATOM 1220 O O . ASN B 1 51 ? -2.244 7.227 13.391 1 97.25 51 ASN B O 1
ATOM 1224 N N . VAL B 1 52 ? -1.586 9.305 13.914 1 97.88 52 VAL B N 1
ATOM 1225 C CA . VAL B 1 52 ? -1.255 9.57 12.516 1 97.88 52 VAL B CA 1
ATOM 1226 C C . VAL B 1 52 ? 0.257 9.719 12.359 1 97.88 52 VAL B C 1
ATOM 1228 O O . VAL B 1 52 ? 0.765 9.844 11.242 1 97.88 52 VAL B O 1
ATOM 1231 N N . GLN B 1 53 ? 0.979 9.648 13.398 1 98.06 53 GLN B N 1
ATOM 1232 C CA . GLN B 1 53 ? 2.428 9.828 13.359 1 98.06 53 GLN B CA 1
ATOM 1233 C C . GLN B 1 53 ? 3.105 8.688 12.609 1 98.06 53 GLN B C 1
ATOM 1235 O O . GLN B 1 53 ? 3.986 8.93 11.773 1 98.06 53 GLN B O 1
ATOM 1240 N N . GLY B 1 54 ? 2.693 7.418 12.961 1 97.5 54 GLY B N 1
ATOM 1241 C CA . GLY B 1 54 ? 3.238 6.25 12.281 1 97.5 54 GLY B CA 1
ATOM 1242 C C . GLY B 1 54 ? 3.047 6.293 10.781 1 97.5 54 GLY B C 1
ATOM 1243 O O . GLY B 1 54 ? 4.02 6.266 10.023 1 97.5 54 GLY B O 1
ATOM 1244 N N . PRO B 1 55 ? 1.798 6.457 10.391 1 97.94 55 PRO B N 1
ATOM 1245 C CA . PRO B 1 55 ? 1.524 6.586 8.961 1 97.94 55 PRO B CA 1
ATOM 1246 C C . PRO B 1 55 ? 2.309 7.723 8.312 1 97.94 55 PRO B C 1
ATOM 1248 O O . PRO B 1 55 ? 2.818 7.57 7.195 1 97.94 55 PRO B O 1
ATOM 1251 N N . LEU B 1 56 ? 2.451 8.836 8.938 1 97.75 56 LEU B N 1
ATOM 1252 C CA . LEU B 1 56 ? 3.172 9.977 8.367 1 97.75 56 LEU B CA 1
ATOM 1253 C C . LEU B 1 56 ? 4.652 9.648 8.203 1 97.75 56 LEU B C 1
ATOM 1255 O O . LEU B 1 56 ? 5.246 9.945 7.164 1 97.75 56 LEU B O 1
ATOM 1259 N N . ARG B 1 57 ? 5.254 9.055 9.156 1 97.62 57 ARG B N 1
ATOM 1260 C CA . ARG B 1 57 ? 6.652 8.648 9.078 1 97.62 57 ARG B CA 1
ATOM 1261 C C . ARG B 1 57 ? 6.871 7.645 7.949 1 97.62 57 ARG B C 1
ATOM 1263 O O . ARG B 1 57 ? 7.859 7.727 7.219 1 97.62 57 ARG B O 1
ATOM 1270 N N . SER B 1 58 ? 6.008 6.734 7.91 1 98.25 58 SER B N 1
ATOM 1271 C CA . SER B 1 58 ? 6.094 5.723 6.863 1 98.25 58 SER B CA 1
ATOM 1272 C C . SER B 1 58 ? 5.988 6.352 5.477 1 98.25 58 SER B C 1
ATOM 1274 O O . SER B 1 58 ? 6.707 5.957 4.555 1 98.25 58 SER B O 1
ATOM 1276 N N . LEU B 1 59 ? 5.102 7.355 5.316 1 98.69 59 LEU B N 1
ATOM 1277 C CA . LEU B 1 59 ? 4.941 8.008 4.02 1 98.69 59 LEU B CA 1
ATOM 1278 C C . LEU B 1 59 ? 6.199 8.773 3.637 1 98.69 59 LEU B C 1
ATOM 1280 O O . LEU B 1 59 ? 6.543 8.859 2.457 1 98.69 59 LEU B O 1
ATOM 1284 N N . ILE B 1 60 ? 6.883 9.297 4.617 1 98.25 60 ILE B N 1
ATOM 1285 C CA . ILE B 1 60 ? 8.164 9.953 4.367 1 98.25 60 ILE B CA 1
ATOM 1286 C C . ILE B 1 60 ? 9.195 8.922 3.932 1 98.25 60 ILE B C 1
ATOM 1288 O O . ILE B 1 60 ? 9.875 9.102 2.918 1 98.25 60 ILE B O 1
ATOM 1292 N N . ALA B 1 61 ? 9.258 7.816 4.613 1 98.06 61 ALA B N 1
ATOM 1293 C CA . ALA B 1 61 ? 10.227 6.762 4.316 1 98.06 61 ALA B CA 1
ATOM 1294 C C . ALA B 1 61 ? 9.984 6.176 2.928 1 98.06 61 ALA B C 1
ATOM 1296 O O . ALA B 1 61 ? 10.93 5.734 2.266 1 98.06 61 ALA B O 1
ATOM 1297 N N . LEU B 1 62 ? 8.789 6.254 2.455 1 98.5 62 LEU B N 1
ATOM 1298 C CA . LEU B 1 62 ? 8.406 5.668 1.177 1 98.5 62 LEU B CA 1
ATOM 1299 C C . LEU B 1 62 ? 8.492 6.699 0.057 1 98.5 62 LEU B C 1
ATOM 1301 O O . LEU B 1 62 ? 8.07 6.438 -1.07 1 98.5 62 LEU B O 1
ATOM 1305 N N . GLY B 1 63 ? 8.891 7.867 0.422 1 98.25 63 GLY B N 1
ATOM 1306 C CA . GLY B 1 63 ? 9.102 8.898 -0.577 1 98.25 63 GLY B CA 1
ATOM 1307 C C . GLY B 1 63 ? 7.82 9.578 -1.021 1 98.25 63 GLY B C 1
ATOM 1308 O O . GLY B 1 63 ? 7.797 10.266 -2.043 1 98.25 63 GLY B O 1
ATOM 1309 N N . LEU B 1 64 ? 6.82 9.375 -0.347 1 98.88 64 LEU B N 1
ATOM 1310 C CA . LEU B 1 64 ? 5.535 9.961 -0.711 1 98.88 64 LEU B CA 1
ATOM 1311 C C . LEU B 1 64 ? 5.41 11.383 -0.168 1 98.88 64 LEU B C 1
ATOM 1313 O O . LEU B 1 64 ? 4.672 12.195 -0.721 1 98.88 64 LEU B O 1
ATOM 1317 N N . LEU B 1 65 ? 6.109 11.664 0.857 1 98.69 65 LEU B N 1
ATOM 1318 C CA . LEU B 1 65 ? 6.168 13 1.45 1 98.69 65 LEU B CA 1
ATOM 1319 C C . LEU B 1 65 ? 7.613 13.453 1.614 1 98.69 65 LEU B C 1
ATOM 1321 O O . LEU B 1 65 ? 8.492 12.648 1.912 1 98.69 65 LEU B O 1
ATOM 1325 N N . THR B 1 66 ? 7.836 14.688 1.46 1 98.38 66 THR B N 1
ATOM 1326 C CA . THR B 1 66 ? 9.133 15.305 1.72 1 98.38 66 THR B CA 1
ATOM 1327 C C . THR B 1 66 ? 9.008 16.391 2.783 1 98.38 66 THR B C 1
ATOM 1329 O O . THR B 1 66 ? 8.258 17.359 2.609 1 98.38 66 THR B O 1
ATOM 1332 N N . PRO B 1 67 ? 9.75 16.219 3.85 1 96.75 67 PRO B N 1
ATOM 1333 C CA . PRO B 1 67 ? 9.742 17.297 4.836 1 96.75 67 PRO B CA 1
ATOM 1334 C C . PRO B 1 67 ? 10.32 18.594 4.293 1 96.75 67 PRO B C 1
ATOM 1336 O O . PRO B 1 67 ? 11.359 18.578 3.619 1 96.75 67 PRO B O 1
ATOM 1339 N N . LEU B 1 68 ? 9.648 19.672 4.535 1 94.81 68 LEU B N 1
ATOM 1340 C CA . LEU B 1 68 ? 10.133 20.984 4.121 1 94.81 68 LEU B CA 1
ATOM 1341 C C . LEU B 1 68 ? 10.93 21.656 5.238 1 94.81 68 LEU B C 1
ATOM 1343 O O . LEU B 1 68 ? 10.703 21.375 6.418 1 94.81 68 LEU B O 1
ATOM 1347 N N . PRO B 1 69 ? 11.953 22.5 4.812 1 89.75 69 PRO B N 1
ATOM 1348 C CA . PRO B 1 69 ? 12.664 23.25 5.848 1 89.75 69 PRO B CA 1
ATOM 1349 C C . PRO B 1 69 ? 11.727 24.047 6.746 1 89.75 69 PRO B C 1
ATOM 1351 O O . PRO B 1 69 ? 10.656 24.469 6.305 1 89.75 69 PRO B O 1
ATOM 1354 N N . ARG B 1 70 ? 12.219 24.203 7.93 1 84 70 ARG B N 1
ATOM 1355 C CA . ARG B 1 70 ? 11.406 24.922 8.914 1 84 70 ARG B CA 1
ATOM 1356 C C . ARG B 1 70 ? 11.195 26.375 8.492 1 84 70 ARG B C 1
ATOM 1358 O O . ARG B 1 70 ? 12.109 27.016 7.973 1 84 70 ARG B O 1
ATOM 1365 N N . SER B 1 71 ? 9.938 26.703 8.336 1 77.38 71 SER B N 1
ATOM 1366 C CA . SER B 1 71 ? 9.578 28.109 8.148 1 77.38 71 SER B CA 1
ATOM 1367 C C . SER B 1 71 ? 9.305 28.781 9.484 1 77.38 71 SER B C 1
ATOM 1369 O O . SER B 1 71 ? 9.641 28.25 10.539 1 77.38 71 SER B O 1
ATOM 1371 N N . ASP B 1 72 ? 8.812 29.953 9.344 1 76.44 72 ASP B N 1
ATOM 1372 C CA . ASP B 1 72 ? 8.477 30.734 10.523 1 76.44 72 ASP B CA 1
ATOM 1373 C C . ASP B 1 72 ? 7.426 30.016 11.375 1 76.44 72 ASP B C 1
ATOM 1375 O O . ASP B 1 72 ? 7.324 30.266 12.578 1 76.44 72 ASP B O 1
ATOM 1379 N N . SER B 1 73 ? 6.766 29.203 10.711 1 73.12 73 SER B N 1
ATOM 1380 C CA . SER B 1 73 ? 5.77 28.438 11.445 1 73.12 73 SER B CA 1
ATOM 1381 C C . SER B 1 73 ? 6.426 27.359 12.305 1 73.12 73 SER B C 1
ATOM 1383 O O . SER B 1 73 ? 7.465 26.797 11.938 1 73.12 73 SER B O 1
ATOM 1385 N N . LYS B 1 74 ? 5.922 27.188 13.445 1 80.62 74 LYS B N 1
ATOM 1386 C CA . LYS B 1 74 ? 6.398 26.172 14.359 1 80.62 74 LYS B CA 1
ATOM 1387 C C . LYS B 1 74 ? 6 24.766 13.883 1 80.62 74 LYS B C 1
ATOM 1389 O O . LYS B 1 74 ? 6.516 23.766 14.375 1 80.62 74 LYS B O 1
ATOM 1394 N N . ARG B 1 75 ? 5.199 24.812 12.82 1 88.25 75 ARG B N 1
ATOM 1395 C CA . ARG B 1 75 ? 4.727 23.516 12.336 1 88.25 75 ARG B CA 1
ATOM 1396 C C . ARG B 1 75 ? 5.621 22.984 11.219 1 88.25 75 ARG B C 1
ATOM 1398 O O . ARG B 1 75 ? 6.074 23.75 10.367 1 88.25 75 ARG B O 1
ATOM 1405 N N . ARG B 1 76 ? 5.871 21.688 11.359 1 91.94 76 ARG B N 1
ATOM 1406 C CA . ARG B 1 76 ? 6.633 21.031 10.297 1 91.94 76 ARG B CA 1
ATOM 1407 C C . ARG B 1 76 ? 5.723 20.609 9.148 1 91.94 76 ARG B C 1
ATOM 1409 O O . ARG B 1 76 ? 4.723 19.922 9.352 1 91.94 76 ARG B O 1
ATOM 1416 N N . HIS B 1 77 ? 6.082 21.203 7.977 1 95.75 77 HIS B N 1
ATOM 1417 C CA . HIS B 1 77 ? 5.281 20.875 6.801 1 95.75 77 HIS B CA 1
ATOM 1418 C C . HIS B 1 77 ? 5.992 19.875 5.902 1 95.75 77 HIS B C 1
ATOM 1420 O O . HIS B 1 77 ? 7.223 19.766 5.93 1 95.75 77 HIS B O 1
ATOM 1426 N N . MET B 1 78 ? 5.148 19.156 5.23 1 97.62 78 MET B N 1
ATOM 1427 C CA . MET B 1 78 ? 5.613 18.203 4.227 1 97.62 78 MET B CA 1
ATOM 1428 C C . MET B 1 78 ? 4.918 18.438 2.891 1 97.62 78 MET B C 1
ATOM 1430 O O . MET B 1 78 ? 3.762 18.859 2.854 1 97.62 78 MET B O 1
ATOM 1434 N N . LEU B 1 79 ? 5.645 18.094 1.878 1 98.25 79 LEU B N 1
ATOM 1435 C CA . LEU B 1 79 ? 5.109 18.234 0.528 1 98.25 79 LEU B CA 1
ATOM 1436 C C . LEU B 1 79 ? 4.805 16.875 -0.081 1 98.25 79 LEU B C 1
ATOM 1438 O O . LEU B 1 79 ? 5.621 15.953 0.006 1 98.25 79 LEU B O 1
ATOM 1442 N N . ARG B 1 80 ? 3.633 16.75 -0.605 1 98.69 80 ARG B N 1
ATOM 1443 C CA . ARG B 1 80 ? 3.229 15.547 -1.337 1 98.69 80 ARG B CA 1
ATOM 1444 C C . ARG B 1 80 ? 4.059 15.375 -2.604 1 98.69 80 ARG B C 1
ATOM 1446 O O . ARG B 1 80 ? 4.184 16.297 -3.402 1 98.69 80 ARG B O 1
ATOM 1453 N N . ASN B 1 81 ? 4.609 14.188 -2.777 1 98.81 81 ASN B N 1
ATOM 1454 C CA . ASN B 1 81 ? 5.332 13.883 -4.008 1 98.81 81 ASN B CA 1
ATOM 1455 C C . ASN B 1 81 ? 4.441 13.156 -5.012 1 98.81 81 ASN B C 1
ATOM 1457 O O . ASN B 1 81 ? 3.521 12.43 -4.625 1 98.81 81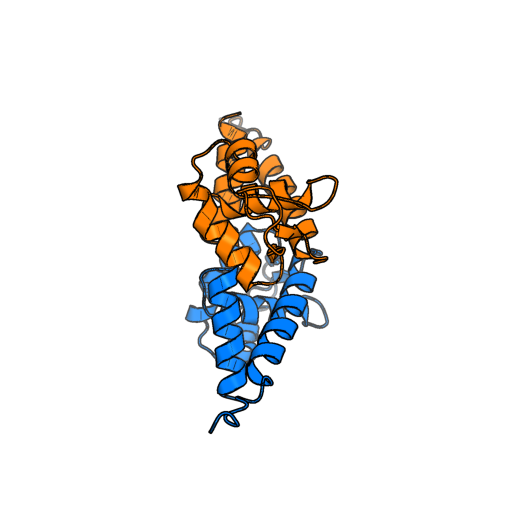 ASN B O 1
ATOM 1461 N N . PRO B 1 82 ? 4.719 13.359 -6.324 1 98.62 82 PRO B N 1
ATOM 1462 C CA . PRO B 1 82 ? 3.975 12.562 -7.305 1 98.62 82 PRO B CA 1
ATOM 1463 C C . PRO B 1 82 ? 4.188 11.062 -7.129 1 98.62 82 PRO B C 1
ATOM 1465 O O . PRO B 1 82 ? 5.312 10.617 -6.902 1 98.62 82 PRO B O 1
ATOM 1468 N N . SER B 1 83 ? 3.117 10.305 -7.23 1 98.88 83 SER B N 1
ATOM 1469 C CA . SER B 1 83 ? 3.189 8.852 -7.098 1 98.88 83 SER B CA 1
ATOM 1470 C C . SER B 1 83 ? 1.869 8.195 -7.484 1 98.88 83 SER B C 1
ATOM 1472 O O . SER B 1 83 ? 0.798 8.766 -7.27 1 98.88 83 SER B O 1
ATOM 1474 N N . ALA B 1 84 ? 1.883 6.988 -7.918 1 98.94 84 ALA B N 1
ATOM 1475 C CA . ALA B 1 84 ? 0.693 6.184 -8.188 1 98.94 84 ALA B CA 1
ATOM 1476 C C . ALA B 1 84 ? -0 5.781 -6.887 1 98.94 84 ALA B C 1
ATOM 1478 O O . ALA B 1 84 ? -1.161 5.363 -6.898 1 98.94 84 ALA B O 1
ATOM 1479 N N . ALA B 1 85 ? 0.662 5.883 -5.746 1 98.94 85 ALA B N 1
ATOM 1480 C CA . ALA B 1 85 ? 0.109 5.52 -4.445 1 98.94 85 ALA B CA 1
ATOM 1481 C C . ALA B 1 85 ? -1.175 6.293 -4.156 1 98.94 85 ALA B C 1
ATOM 1483 O O . ALA B 1 85 ? -2.104 5.762 -3.545 1 98.94 85 ALA B O 1
ATOM 1484 N N . TRP B 1 86 ? -1.137 7.504 -4.594 1 98.88 86 TRP B N 1
ATOM 1485 C CA . TRP B 1 86 ? -2.289 8.344 -4.293 1 98.88 86 TRP B CA 1
ATOM 1486 C C . TRP B 1 86 ? -3.52 7.887 -5.062 1 98.88 86 TRP B C 1
ATOM 1488 O O . TRP B 1 86 ? -4.625 7.855 -4.516 1 98.88 86 TRP B O 1
ATOM 1498 N N . GLN B 1 87 ? -3.33 7.547 -6.285 1 98.88 87 GLN B N 1
ATOM 1499 C CA . GLN B 1 87 ? -4.441 7 -7.059 1 98.88 87 GLN B CA 1
ATOM 1500 C C . GLN B 1 87 ? -4.902 5.66 -6.484 1 98.88 87 GLN B C 1
ATOM 1502 O O . GLN B 1 87 ? -6.098 5.363 -6.473 1 98.88 87 GLN B O 1
ATOM 1507 N N . TRP B 1 88 ? -3.979 4.836 -6.016 1 98.94 88 TRP B N 1
ATOM 1508 C CA . TRP B 1 88 ? -4.379 3.562 -5.434 1 98.94 88 TRP B CA 1
ATOM 1509 C C . TRP B 1 88 ? -5.203 3.777 -4.168 1 98.94 88 TRP B C 1
ATOM 1511 O O . TRP B 1 88 ? -6.168 3.049 -3.916 1 98.94 88 TRP B O 1
ATOM 1521 N N . ALA B 1 89 ? -4.836 4.766 -3.379 1 98.94 89 ALA B N 1
ATOM 1522 C CA . ALA B 1 89 ? -5.629 5.09 -2.197 1 98.94 89 ALA B CA 1
ATOM 1523 C C . ALA B 1 89 ? -7.074 5.395 -2.578 1 98.94 89 ALA B C 1
ATOM 1525 O O . ALA B 1 89 ? -8.008 4.961 -1.896 1 98.94 89 ALA B O 1
ATOM 1526 N N . GLU B 1 90 ? -7.262 6.117 -3.641 1 98.88 90 GLU B N 1
ATOM 1527 C CA . GLU B 1 90 ? -8.609 6.422 -4.113 1 98.88 90 GLU B CA 1
ATOM 1528 C C . GLU B 1 90 ? -9.336 5.156 -4.555 1 98.88 90 GLU B C 1
ATOM 1530 O O . GLU B 1 90 ? -10.539 5.008 -4.312 1 98.88 90 GLU B O 1
ATOM 1535 N N . GLU B 1 91 ? -8.609 4.266 -5.246 1 98.88 91 GLU B N 1
ATOM 1536 C CA . GLU B 1 91 ? -9.219 3 -5.652 1 98.88 91 GLU B CA 1
ATOM 1537 C C . GLU B 1 91 ? -9.688 2.201 -4.441 1 98.88 91 GLU B C 1
ATOM 1539 O O . GLU B 1 91 ? -10.781 1.623 -4.457 1 98.88 91 GLU B O 1
ATOM 1544 N N . LEU B 1 92 ? -8.906 2.211 -3.4 1 98.62 92 LEU B N 1
ATOM 1545 C CA . LEU B 1 92 ? -9.25 1.491 -2.182 1 98.62 92 LEU B CA 1
ATOM 1546 C C . LEU B 1 92 ? -10.469 2.117 -1.508 1 98.62 92 LEU B C 1
ATOM 1548 O O . LEU B 1 92 ? -11.305 1.408 -0.944 1 98.62 92 LEU B O 1
ATOM 1552 N N . ALA B 1 93 ? -10.523 3.455 -1.552 1 98.38 93 ALA B N 1
ATOM 1553 C CA . ALA B 1 93 ? -11.672 4.141 -0.967 1 98.38 93 ALA B CA 1
ATOM 1554 C C . ALA B 1 93 ? -12.961 3.756 -1.689 1 98.38 93 ALA B C 1
ATOM 1556 O O . ALA B 1 93 ? -14.008 3.564 -1.055 1 98.38 93 ALA B O 1
ATOM 1557 N N . VAL B 1 94 ? -12.875 3.668 -2.994 1 97.81 94 VAL B N 1
ATOM 1558 C CA . VAL B 1 94 ? -14.031 3.271 -3.795 1 97.81 94 VAL B CA 1
ATOM 1559 C C . VAL B 1 94 ? -14.445 1.847 -3.434 1 97.81 94 VAL B C 1
ATOM 1561 O O . VAL B 1 94 ? -15.633 1.561 -3.275 1 97.81 94 VAL B O 1
ATOM 1564 N N . LEU B 1 95 ? -13.469 0.976 -3.301 1 97.06 95 LEU B N 1
ATOM 1565 C CA . LEU B 1 95 ? -13.727 -0.411 -2.932 1 97.06 95 LEU B CA 1
ATOM 1566 C C . LEU B 1 95 ? -14.391 -0.494 -1.559 1 97.06 95 LEU B C 1
ATOM 1568 O O . LEU B 1 95 ? -15.336 -1.262 -1.364 1 97.06 95 LEU B O 1
ATOM 1572 N N . ALA B 1 96 ? -13.898 0.258 -0.631 1 97 96 ALA B N 1
ATOM 1573 C CA . ALA B 1 96 ? -14.469 0.288 0.71 1 97 96 ALA B CA 1
ATOM 1574 C C . ALA B 1 96 ? -15.938 0.711 0.668 1 97 96 ALA B C 1
ATOM 1576 O O . ALA B 1 96 ? -16.766 0.157 1.389 1 97 96 ALA B O 1
ATOM 1577 N N . ASP B 1 97 ? -16.219 1.728 -0.119 1 94.5 97 ASP B N 1
ATOM 1578 C CA . ASP B 1 97 ? -17.578 2.246 -0.238 1 94.5 97 ASP B CA 1
ATOM 1579 C C . ASP B 1 97 ? -18.531 1.188 -0.804 1 94.5 97 ASP B C 1
ATOM 1581 O O . ASP B 1 97 ? -19.703 1.148 -0.449 1 94.5 97 ASP B O 1
ATOM 1585 N N . SER B 1 98 ? -18.016 0.337 -1.712 1 91.81 98 SER B N 1
ATOM 1586 C CA . SER B 1 98 ? -18.844 -0.681 -2.355 1 91.81 98 SER B CA 1
ATOM 1587 C C . SER B 1 98 ? -19.203 -1.799 -1.382 1 91.81 98 SER B C 1
ATOM 1589 O O . SER B 1 98 ? -20.141 -2.559 -1.621 1 91.81 98 SER B O 1
ATOM 1591 N N . GLN B 1 99 ? -18.406 -2.035 -0.364 1 85.69 99 GLN B N 1
ATOM 1592 C CA . GLN B 1 99 ? -18.656 -3.074 0.627 1 85.69 99 GLN B CA 1
ATOM 1593 C C . GLN B 1 99 ? -19.734 -2.648 1.609 1 85.69 99 GLN B C 1
ATOM 1595 O O . GLN B 1 99 ? -20.266 -3.473 2.361 1 85.69 99 GLN B O 1
ATOM 1600 N N . THR B 1 100 ? -20.016 -1.405 1.682 1 80.31 100 THR B N 1
ATOM 1601 C CA . THR B 1 100 ? -21.047 -0.895 2.568 1 80.31 100 THR B CA 1
ATOM 1602 C C . THR B 1 100 ? -22.406 -0.928 1.883 1 80.31 100 THR B C 1
ATOM 1604 O O . THR B 1 100 ? -23.453 -1.003 2.549 1 80.31 100 THR B O 1
ATOM 1607 N N . ASP B 1 101 ? -22.516 -0.72 0.567 1 65.75 101 ASP B N 1
ATOM 1608 C CA . ASP B 1 101 ? -23.766 -0.66 -0.178 1 65.75 101 ASP B CA 1
ATOM 1609 C C . ASP B 1 101 ? -24.344 -2.057 -0.392 1 65.75 101 ASP B C 1
ATOM 1611 O O . ASP B 1 101 ? -25.516 -2.203 -0.737 1 65.75 101 ASP B O 1
ATOM 1615 N N . SER B 1 102 ? -23.547 -3.086 -0.351 1 59.94 102 SER B N 1
ATOM 1616 C CA . SER B 1 102 ? -24.172 -4.371 -0.649 1 59.94 102 SER B CA 1
ATOM 1617 C C . SER B 1 102 ? -25.266 -4.691 0.353 1 59.94 102 SER B C 1
ATOM 1619 O O . SER B 1 102 ? -25.016 -4.836 1.549 1 59.94 102 SER B O 1
ATOM 1621 N N . PRO B 1 103 ? -26.516 -4.352 -0.03 1 48.72 103 PRO B N 1
ATOM 1622 C CA . PRO B 1 103 ? -27.688 -4.703 0.782 1 48.72 103 PRO B CA 1
ATOM 1623 C C . PRO B 1 103 ? -27.703 -6.176 1.18 1 48.72 103 PRO B C 1
ATOM 1625 O O . PRO B 1 103 ? -27.172 -7.023 0.457 1 48.72 103 PRO B O 1
ATOM 1628 N N . GLY B 1 104 ? -27.406 -6.547 2.443 1 43.97 104 GLY B N 1
ATOM 1629 C CA . GLY B 1 104 ? -27.781 -7.859 2.941 1 43.97 104 GLY B CA 1
ATOM 1630 C C . GLY B 1 104 ? -29.062 -8.383 2.336 1 43.97 104 GLY B C 1
ATOM 1631 O O . GLY B 1 104 ? -30.141 -7.809 2.549 1 43.97 104 GLY B O 1
ATOM 1632 N N . THR B 1 105 ? -29.031 -8.859 1.137 1 41.75 105 THR B N 1
ATOM 1633 C CA . THR B 1 105 ? -30.234 -9.562 0.703 1 41.75 105 THR B CA 1
ATOM 1634 C C . THR B 1 105 ? -30.625 -10.633 1.714 1 41.75 105 THR B C 1
ATOM 1636 O O . THR B 1 105 ? -29.922 -11.633 1.876 1 41.75 105 THR B O 1
ATOM 1639 N N . ASN B 1 106 ? -31 -10.273 2.898 1 41.53 106 ASN B N 1
ATOM 1640 C CA . ASN B 1 106 ? -31.75 -11.117 3.818 1 41.53 106 ASN B CA 1
ATOM 1641 C C . ASN B 1 106 ? -32.875 -11.859 3.105 1 41.53 106 ASN B C 1
ATOM 1643 O O . ASN B 1 106 ? -33.938 -12.109 3.693 1 41.53 106 ASN B O 1
ATOM 1647 N N . GLN B 1 107 ? -33.062 -11.68 1.808 1 36.25 107 GLN B N 1
ATOM 1648 C CA . GLN B 1 107 ? -34.375 -12.18 1.394 1 36.25 107 GLN B CA 1
ATOM 1649 C C . GLN B 1 107 ? -34.406 -13.711 1.368 1 36.25 107 GLN B C 1
ATOM 1651 O O . GLN B 1 107 ? -35.344 -14.32 0.893 1 36.25 107 GLN B O 1
ATOM 1656 N N . LEU B 1 108 ? -33.281 -14.414 1.6 1 33.41 108 LEU B N 1
ATOM 1657 C CA . LEU B 1 108 ? -33.562 -15.797 1.213 1 33.41 108 LEU B CA 1
ATOM 1658 C C . LEU B 1 108 ? -34.625 -16.406 2.104 1 33.41 108 LEU B C 1
ATOM 1660 O O . LEU B 1 108 ? -35.188 -17.469 1.78 1 33.41 108 LEU B O 1
ATOM 1664 N N . ARG B 1 109 ? -34.969 -15.789 3.32 1 28.42 109 ARG B N 1
ATOM 1665 C CA . ARG B 1 109 ? -35.969 -16.703 3.881 1 28.42 109 ARG B CA 1
ATOM 1666 C C . ARG B 1 109 ? -37.344 -16.469 3.252 1 28.42 109 ARG B C 1
ATOM 1668 O O . ARG B 1 109 ? -37.719 -15.32 2.996 1 28.42 109 ARG B O 1
#